Protein AF-A0A314YZN9-F1 (afdb_monomer)

Organism: NCBI:txid2094558

Solvent-accessible surface area (backbone atoms only — not comparable to full-atom values): 14730 Å² total; per-residue (Å²): 131,69,70,63,55,54,55,49,52,52,51,51,50,51,51,49,50,50,48,51,51,49,50,52,49,51,51,49,48,52,51,52,52,49,52,51,50,52,52,51,49,52,52,51,50,50,53,48,53,50,52,50,51,51,51,55,49,50,54,48,51,53,50,49,54,51,50,55,49,52,52,50,49,50,49,53,51,49,52,51,52,51,51,54,48,51,51,52,52,51,51,52,50,50,54,50,50,50,53,49,53,52,50,51,50,53,50,52,51,51,52,52,52,52,51,50,51,49,52,51,52,50,52,50,48,52,51,52,48,53,51,52,54,48,53,50,50,49,53,50,51,52,52,54,49,52,52,51,51,50,51,52,50,50,51,51,52,49,54,50,34,58,74,58,72,65,43,60,67,63,48,50,52,51,48,40,58,74,70,38,48,64,60,50,52,52,48,52,50,50,51,51,56,60,70,61,60,74,81,77,78,79,79,75,85,77,79,86,82,90,82,89,82,89,88,68,83,75,56,56,60,55,50,49,55,63,64,54,47,60,61,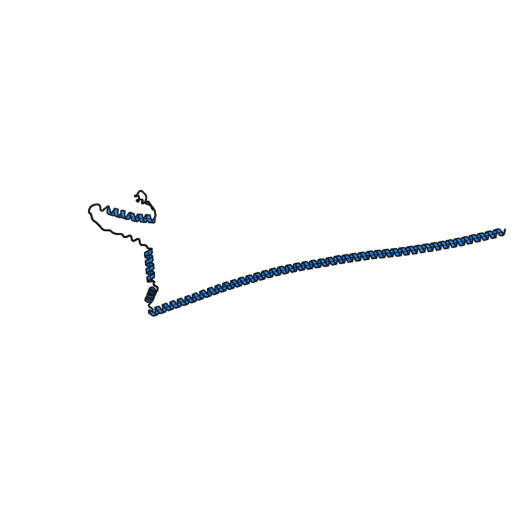56,51,48,53,50,31,77,75,64,73,62,81,82,68,83,90,68,66,78,72,84,79,78,73,85,83,136

Foldseek 3Di:
DPPVVVVVVVVVVVVVVVVVVVVVVVVVVVVVVVVVVVVVVVVVVVVVVVVVVVVVVVVVVVVVVVVVVVVVVVVVVVVVVVVVVVVVVVVVVVVVVVVVVVVVVVVVVVVVVVVVVVVVVVVVVVVVVVVVVVVVVVVVVVVVVVVVVVVVVVVVLVVLCVVVVNDPVVSVVVCCVVVCVVV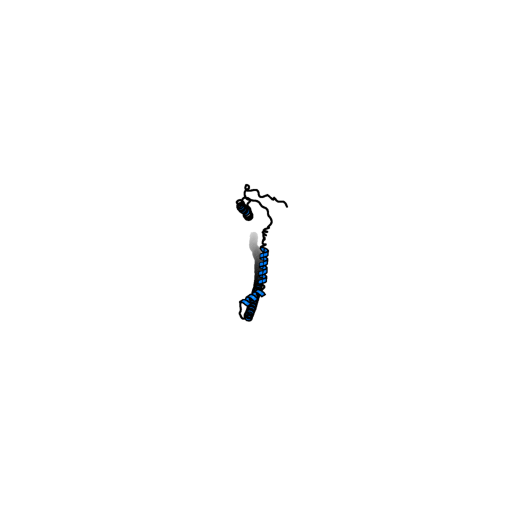VVVVVVVVVVVVPVDPPPPPPPDDDDDDDDDDDPPVVVVVVVVVVVVVVVVVCCVVPVDDDDDVPDDDPPPDDDD

Radius of gyration: 84.22 Å; Cα contacts (8 Å, |Δi|>4): 14; chains: 1; bounding box: 142×76×239 Å

pLDDT: mean 80.65, std 18.7, range [34.31, 96.75]

Sequence (258 aa):
MAEIKVKAEVKVYENVREAEVAEANAELAKKKAGWAKEAQVAEVEAAKAVALRDAELQTQVERMNALTRTEKLKAEFLSKASVEYETKVQEANWDLYNKQKAAEAILYQREKEAEAQKAIAEAEFYARQQIADGEFYAKKKEAEGLIALGQAQGAYLRNLLDAVGGNYAAMRDFMMINSGMFQEIAKINAEAVRGLQPKISIWTNGGGEGSNGSSNGAMKEVAGVYKMLPPLFKTVHEQTGMLPPAWMGTLPNSGSNN

InterPro domains:
  IPR027705 Flotillin family [PTHR13806] (1-257)

Structure (mmCIF, N/CA/C/O backbone):
data_AF-A0A314YZN9-F1
#
_entry.id   AF-A0A314YZN9-F1
#
loop_
_atom_site.group_PDB
_atom_site.id
_atom_site.type_symbol
_atom_site.label_atom_id
_atom_site.label_alt_id
_atom_site.label_comp_id
_atom_site.label_asym_id
_atom_site.label_entity_id
_atom_site.label_seq_id
_atom_site.pdbx_PDB_ins_code
_atom_site.Cartn_x
_atom_site.Cartn_y
_atom_site.Cartn_z
_atom_site.occupancy
_atom_site.B_iso_or_equiv
_atom_site.auth_seq_id
_atom_site.auth_comp_id
_atom_site.auth_asym_id
_atom_site.auth_atom_id
_atom_site.pdbx_PDB_model_num
ATOM 1 N N . MET A 1 1 ? -85.696 -2.105 134.549 1.00 48.94 1 MET A N 1
ATOM 2 C CA . MET A 1 1 ? -84.413 -1.498 134.113 1.00 48.94 1 MET A CA 1
ATOM 3 C C . MET A 1 1 ? -83.427 -2.488 133.459 1.00 48.94 1 MET A C 1
ATOM 5 O O . MET A 1 1 ? -82.371 -2.041 133.036 1.00 48.94 1 MET A O 1
ATOM 9 N N . ALA A 1 2 ? -83.746 -3.785 133.301 1.00 52.06 2 ALA A N 1
ATOM 10 C CA . ALA A 1 2 ? -82.829 -4.770 132.700 1.00 52.06 2 ALA A CA 1
ATOM 11 C C . ALA A 1 2 ? -82.957 -4.927 131.162 1.00 52.06 2 ALA A C 1
ATOM 13 O O . ALA A 1 2 ? -81.967 -5.195 130.496 1.00 52.06 2 ALA A O 1
ATOM 14 N N . GLU A 1 3 ? -84.130 -4.676 130.566 1.00 53.56 3 GLU A N 1
ATOM 15 C CA . GLU A 1 3 ? -84.364 -4.904 129.121 1.00 53.56 3 GLU A CA 1
ATOM 16 C C . GLU A 1 3 ? -83.811 -3.807 128.188 1.00 53.56 3 GLU A C 1
ATOM 18 O O . GLU A 1 3 ? -83.583 -4.048 127.003 1.00 53.56 3 GLU A O 1
ATOM 23 N N . ILE A 1 4 ? -83.558 -2.601 128.707 1.00 58.47 4 ILE A N 1
ATOM 24 C CA . ILE A 1 4 ? -83.011 -1.477 127.922 1.00 58.47 4 ILE A CA 1
ATOM 25 C C . ILE A 1 4 ? -81.492 -1.636 127.724 1.00 58.47 4 ILE A C 1
ATOM 27 O O . ILE A 1 4 ? -80.977 -1.269 126.671 1.00 58.47 4 ILE A O 1
ATOM 31 N N . LYS A 1 5 ? -80.785 -2.249 128.688 1.00 57.31 5 LYS A N 1
ATOM 32 C CA . LYS A 1 5 ? -79.348 -2.555 128.571 1.00 57.31 5 LYS A CA 1
ATOM 33 C C . LYS A 1 5 ? -79.071 -3.632 127.520 1.00 57.31 5 LYS A C 1
ATOM 35 O O . LYS A 1 5 ? -78.204 -3.426 126.685 1.00 57.31 5 LYS A O 1
ATOM 40 N N . VAL A 1 6 ? -79.873 -4.699 127.480 1.00 59.66 6 VAL A N 1
ATOM 41 C CA . VAL A 1 6 ? -79.707 -5.786 126.495 1.00 59.66 6 VAL A CA 1
ATOM 42 C C . VAL A 1 6 ? -79.997 -5.307 125.067 1.00 59.66 6 VAL A C 1
ATOM 44 O O . VAL A 1 6 ? -79.245 -5.614 124.151 1.00 59.66 6 VAL A O 1
ATOM 47 N N . LYS A 1 7 ? -81.035 -4.481 124.851 1.00 61.72 7 LYS A N 1
ATOM 48 C CA . LYS A 1 7 ? -81.310 -3.896 123.520 1.00 61.72 7 LYS A CA 1
ATOM 49 C C . LYS A 1 7 ? -80.247 -2.890 123.068 1.00 61.72 7 LYS A C 1
ATOM 51 O O . LYS A 1 7 ? -80.006 -2.770 121.869 1.00 61.72 7 LYS A O 1
ATOM 56 N N . ALA A 1 8 ? -79.630 -2.162 124.000 1.00 65.94 8 ALA A N 1
ATOM 57 C CA . ALA A 1 8 ? -78.522 -1.262 123.693 1.00 65.94 8 ALA A CA 1
ATOM 58 C C . ALA A 1 8 ? -77.240 -2.042 123.358 1.00 65.94 8 ALA A C 1
ATOM 60 O O . ALA A 1 8 ? -76.579 -1.707 122.383 1.00 65.94 8 ALA A O 1
ATOM 61 N N . GLU A 1 9 ? -76.931 -3.113 124.092 1.00 62.62 9 GLU A N 1
ATOM 62 C CA . GLU A 1 9 ? -75.790 -3.995 123.810 1.00 62.62 9 GLU A CA 1
ATOM 63 C C . GLU A 1 9 ? -75.936 -4.726 122.467 1.00 62.62 9 GLU A C 1
ATOM 65 O O . GLU A 1 9 ? -74.975 -4.778 121.705 1.00 62.62 9 GLU A O 1
ATOM 70 N N . VAL A 1 10 ? -77.140 -5.195 122.115 1.00 69.62 10 VAL A N 1
ATOM 71 C CA . VAL A 1 10 ? -77.405 -5.799 120.794 1.00 69.62 10 VAL A CA 1
ATOM 72 C C . VAL A 1 10 ? -77.238 -4.774 119.667 1.00 69.62 10 VAL A C 1
ATOM 74 O O . VAL A 1 10 ? -76.576 -5.076 118.682 1.00 69.62 10 VAL A O 1
ATOM 77 N N . LYS A 1 11 ? -77.734 -3.537 119.828 1.00 70.62 11 LYS A N 1
ATOM 78 C CA . LYS A 1 11 ? -77.526 -2.466 118.834 1.00 70.62 11 LYS A CA 1
ATOM 79 C C . LYS A 1 11 ? -76.066 -2.036 118.696 1.00 70.62 11 LYS A C 1
ATOM 81 O O . LYS A 1 11 ? -75.631 -1.706 117.599 1.00 70.62 11 LYS A O 1
ATOM 86 N N . VAL A 1 12 ? -75.306 -2.009 119.791 1.00 74.38 12 VAL A N 1
ATOM 87 C CA . VAL A 1 12 ? -73.865 -1.718 119.740 1.00 74.38 12 VAL A CA 1
ATOM 88 C C . VAL A 1 12 ? -73.131 -2.847 119.021 1.00 74.38 12 VAL A C 1
ATOM 90 O O . VAL A 1 12 ? -72.279 -2.564 118.189 1.00 74.38 12 VAL A O 1
ATOM 93 N N . TYR A 1 13 ? -73.499 -4.106 119.263 1.00 73.19 13 TYR A N 1
ATOM 94 C CA . TYR A 1 13 ? -72.915 -5.252 118.567 1.00 73.19 13 TYR A CA 1
ATOM 95 C C . TYR A 1 13 ? -73.268 -5.281 117.072 1.00 73.19 13 TYR A C 1
ATOM 97 O O . TYR A 1 13 ? -72.400 -5.548 116.247 1.00 73.19 13 TYR A O 1
ATOM 105 N N . GLU A 1 14 ? -74.510 -4.953 116.705 1.00 77.50 14 GLU A N 1
ATOM 106 C CA . GLU A 1 14 ? -74.929 -4.800 115.305 1.00 77.50 14 GLU A CA 1
ATOM 107 C C . GLU A 1 14 ? -74.155 -3.676 114.609 1.00 77.50 14 GLU A C 1
ATOM 109 O O . GLU A 1 14 ? -73.597 -3.911 113.544 1.00 77.50 14 GLU A O 1
ATOM 114 N N . ASN A 1 15 ? -74.008 -2.507 115.241 1.00 79.25 15 ASN A N 1
ATOM 115 C CA . ASN A 1 15 ? -73.220 -1.400 114.689 1.00 79.25 15 ASN A CA 1
ATOM 116 C C . ASN A 1 15 ? -71.726 -1.735 114.564 1.00 79.25 15 ASN A C 1
ATOM 118 O O . ASN A 1 15 ? -71.094 -1.340 113.588 1.00 79.25 15 ASN A O 1
ATOM 122 N N . VAL A 1 16 ? -71.146 -2.449 115.535 1.00 78.69 16 VAL A N 1
ATOM 123 C CA . VAL A 1 16 ? -69.744 -2.896 115.472 1.00 78.69 16 VAL A CA 1
ATOM 124 C C . VAL A 1 16 ? -69.566 -3.915 114.350 1.00 78.69 16 VAL A C 1
ATOM 126 O O . VAL A 1 16 ? -68.627 -3.800 113.574 1.00 78.69 16 VAL A O 1
ATOM 129 N N . ARG A 1 17 ? -70.501 -4.855 114.188 1.00 79.06 17 ARG A N 1
ATOM 130 C CA . ARG A 1 17 ? -70.456 -5.851 113.112 1.00 79.06 17 ARG A CA 1
ATOM 131 C C . ARG A 1 17 ? -70.694 -5.228 111.735 1.00 79.06 17 ARG A C 1
ATOM 133 O O . ARG A 1 17 ? -70.057 -5.631 110.769 1.00 79.06 17 ARG A O 1
ATOM 140 N N . GLU A 1 18 ? -71.580 -4.242 111.626 1.00 77.94 18 GLU A N 1
ATOM 141 C CA . GLU A 1 18 ? -71.763 -3.459 110.401 1.00 77.94 18 GLU A CA 1
ATOM 142 C C . GLU A 1 18 ? -70.527 -2.611 110.081 1.00 77.94 18 GLU A C 1
ATOM 144 O O . GLU A 1 18 ? -70.144 -2.535 108.915 1.00 77.94 18 GLU A O 1
ATOM 149 N N . ALA A 1 19 ? -69.857 -2.038 111.088 1.00 78.50 19 ALA A N 1
ATOM 150 C CA . ALA A 1 19 ? -68.589 -1.334 110.913 1.00 78.50 19 ALA A CA 1
ATOM 151 C C . ALA A 1 19 ? -67.465 -2.284 110.464 1.00 78.50 19 ALA A C 1
ATOM 153 O O . ALA A 1 19 ? -66.767 -1.967 109.507 1.00 78.50 19 ALA A O 1
ATOM 154 N N . GLU A 1 20 ? -67.349 -3.475 111.059 1.00 79.06 20 GLU A N 1
ATOM 155 C CA . GLU A 1 20 ? -66.396 -4.516 110.640 1.00 79.06 20 GLU A CA 1
ATOM 156 C C . GLU A 1 20 ? -66.674 -5.000 109.206 1.00 79.06 20 GLU A C 1
ATOM 158 O O . GLU A 1 20 ? -65.752 -5.178 108.410 1.00 79.06 20 GLU A O 1
ATOM 163 N N . VAL A 1 21 ? -67.946 -5.169 108.829 1.00 81.12 21 VAL A N 1
ATOM 164 C CA . VAL A 1 21 ? -68.341 -5.526 107.456 1.00 81.12 21 VAL A CA 1
ATOM 165 C C . VAL A 1 21 ? -68.070 -4.372 106.485 1.00 81.12 21 VAL A C 1
ATOM 167 O O . VAL A 1 21 ? -67.640 -4.613 105.357 1.00 81.12 21 VAL A O 1
ATOM 170 N N . ALA A 1 22 ? -68.284 -3.120 106.892 1.00 80.06 22 ALA A N 1
ATOM 171 C CA . ALA A 1 22 ? -67.973 -1.942 106.088 1.00 80.06 22 ALA A CA 1
ATOM 172 C C . ALA A 1 22 ? -66.459 -1.758 105.901 1.00 80.06 22 ALA A C 1
ATOM 174 O O . ALA A 1 22 ? -66.024 -1.472 104.785 1.00 80.06 22 ALA A O 1
ATOM 175 N N . GLU A 1 23 ? -65.652 -1.986 106.940 1.00 81.62 23 GLU A N 1
ATOM 176 C CA . GLU A 1 23 ? -64.188 -1.982 106.868 1.00 81.62 23 GLU A CA 1
ATOM 177 C C . GLU A 1 23 ? -63.674 -3.111 105.973 1.00 81.62 23 GLU A C 1
ATOM 179 O O . GLU A 1 23 ? -62.914 -2.846 105.041 1.00 81.62 23 GLU A O 1
ATOM 184 N N . ALA A 1 24 ? -64.164 -4.342 106.145 1.00 81.56 24 ALA A N 1
ATOM 185 C CA . ALA A 1 24 ? -63.804 -5.469 105.286 1.00 81.56 24 ALA A CA 1
ATOM 186 C C . ALA A 1 24 ? -64.207 -5.233 103.819 1.00 81.56 24 ALA A C 1
ATOM 188 O O . ALA A 1 24 ? -63.448 -5.558 102.902 1.00 81.56 24 ALA A O 1
ATOM 189 N N . ASN A 1 25 ? -65.370 -4.621 103.573 1.00 83.19 25 ASN A N 1
ATOM 190 C CA . ASN A 1 25 ? -65.807 -4.235 102.231 1.00 83.19 25 ASN A CA 1
ATOM 191 C C . ASN A 1 25 ? -64.964 -3.093 101.649 1.00 83.19 25 ASN A C 1
ATOM 193 O O . ASN A 1 25 ? -64.655 -3.122 100.457 1.00 83.19 25 ASN A O 1
ATOM 197 N N . ALA A 1 26 ? -64.547 -2.116 102.457 1.00 82.31 26 ALA A N 1
ATOM 198 C CA . ALA A 1 26 ? -63.652 -1.042 102.035 1.00 82.31 26 ALA A CA 1
ATOM 199 C C . ALA A 1 26 ? -62.244 -1.572 101.716 1.00 82.31 26 ALA A C 1
ATOM 201 O O . ALA A 1 26 ? -61.637 -1.160 100.726 1.00 82.31 26 ALA A O 1
ATOM 202 N N . GLU A 1 27 ? -61.734 -2.525 102.495 1.00 83.50 27 GLU A N 1
ATOM 203 C CA . GLU A 1 27 ? -60.477 -3.220 102.212 1.00 83.50 27 GLU A CA 1
ATOM 204 C C . GLU A 1 27 ? -60.567 -4.091 100.955 1.00 83.50 27 GLU A C 1
ATOM 206 O O . GLU A 1 27 ? -59.665 -4.052 100.113 1.00 83.50 27 GLU A O 1
ATOM 211 N N . LEU A 1 28 ? -61.668 -4.827 100.768 1.00 83.88 28 LEU A N 1
ATOM 212 C CA . LEU A 1 28 ? -61.933 -5.572 99.535 1.00 83.88 28 LEU A CA 1
ATOM 213 C C . LEU A 1 28 ? -62.041 -4.641 98.327 1.00 83.88 28 LEU A C 1
ATOM 215 O O . LEU A 1 28 ? -61.503 -4.961 97.270 1.00 83.88 28 LEU A O 1
ATOM 219 N N . ALA A 1 29 ? -62.691 -3.486 98.468 1.00 86.56 29 ALA A N 1
ATOM 220 C CA . ALA A 1 29 ? -62.789 -2.484 97.412 1.00 86.56 29 ALA A CA 1
ATOM 221 C C . ALA A 1 29 ? -61.415 -1.889 97.069 1.00 86.56 29 ALA A C 1
ATOM 223 O O . ALA A 1 29 ? -61.084 -1.774 95.890 1.00 86.56 29 ALA A O 1
ATOM 224 N N . LYS A 1 30 ? -60.575 -1.595 98.072 1.00 88.50 30 LYS A N 1
ATOM 225 C CA . LYS A 1 30 ? -59.185 -1.157 97.864 1.00 88.50 30 LYS A CA 1
ATOM 226 C C . LYS A 1 30 ? -58.359 -2.220 97.135 1.00 88.50 30 LYS A C 1
ATOM 228 O O . LYS A 1 30 ? -57.666 -1.885 96.178 1.00 88.50 30 LYS A O 1
ATOM 233 N N . LYS A 1 31 ? -58.466 -3.496 97.529 1.00 89.19 31 LYS A N 1
ATOM 234 C CA . LYS A 1 31 ? -57.778 -4.611 96.849 1.00 89.19 31 LYS A CA 1
ATOM 235 C C . LYS A 1 31 ? -58.277 -4.805 95.415 1.00 89.19 31 LYS A C 1
ATOM 237 O O . LYS A 1 31 ? -57.461 -4.918 94.507 1.00 89.19 31 LYS A O 1
ATOM 242 N N . LYS A 1 32 ? -59.595 -4.749 95.185 1.00 88.56 32 LYS A N 1
ATOM 243 C CA . LYS A 1 32 ? -60.193 -4.811 93.840 1.00 88.56 32 LYS A CA 1
ATOM 244 C C . LYS A 1 32 ? -59.747 -3.647 92.949 1.00 88.56 32 LYS A C 1
ATOM 246 O O . LYS A 1 32 ? -59.430 -3.878 91.790 1.00 88.56 32 LYS A O 1
ATOM 251 N N . ALA A 1 33 ? -59.684 -2.422 93.474 1.00 85.69 33 ALA A N 1
ATOM 252 C CA . ALA A 1 33 ? -59.186 -1.259 92.735 1.00 85.69 33 ALA A CA 1
ATOM 253 C C . ALA A 1 33 ? -57.682 -1.370 92.424 1.00 85.69 33 ALA A C 1
ATOM 255 O O . ALA A 1 33 ? -57.256 -0.993 91.335 1.00 85.69 33 ALA A O 1
ATOM 256 N N . GLY A 1 34 ? -56.895 -1.933 93.350 1.00 90.25 34 GLY A N 1
ATOM 257 C CA . GLY A 1 34 ? -55.487 -2.268 93.132 1.00 90.25 34 GLY A CA 1
ATOM 258 C C . GLY A 1 34 ? -55.302 -3.248 91.975 1.00 90.25 34 GLY A C 1
ATOM 259 O O . GLY A 1 34 ? -54.608 -2.924 91.018 1.00 90.25 34 GLY A O 1
ATOM 260 N N . TRP A 1 35 ? -56.002 -4.386 92.004 1.00 89.69 35 TRP A N 1
ATOM 261 C CA . TRP A 1 35 ? -55.947 -5.389 90.932 1.00 89.69 35 TRP A CA 1
ATOM 262 C C . TRP A 1 35 ? -56.482 -4.872 89.596 1.00 89.69 35 TRP A C 1
ATOM 264 O O . TRP A 1 35 ? -55.922 -5.188 88.554 1.00 89.69 35 TRP A O 1
ATOM 274 N N . ALA A 1 36 ? -57.531 -4.045 89.604 1.00 90.25 36 ALA A N 1
ATOM 275 C CA . ALA A 1 36 ? -58.045 -3.420 88.387 1.00 90.25 36 ALA A CA 1
ATOM 276 C C . ALA A 1 36 ? -57.027 -2.448 87.769 1.00 90.25 36 ALA A C 1
ATOM 278 O O . ALA A 1 36 ? -56.840 -2.443 86.554 1.00 90.25 36 ALA A O 1
ATOM 279 N N . LYS A 1 37 ? -56.335 -1.653 88.595 1.00 91.12 37 LYS A N 1
ATOM 280 C CA . LYS A 1 37 ? -55.255 -0.774 88.134 1.00 91.12 37 LYS A CA 1
ATOM 281 C C . LYS A 1 37 ? -54.078 -1.581 87.590 1.00 91.12 37 LYS A C 1
ATOM 283 O O . LYS A 1 37 ? -53.535 -1.227 86.553 1.00 91.12 37 LYS A O 1
ATOM 288 N N . GLU A 1 38 ? -53.696 -2.652 88.273 1.00 91.19 38 GLU A N 1
ATOM 289 C CA . GLU A 1 38 ? -52.591 -3.525 87.871 1.00 91.19 38 GLU A CA 1
ATOM 290 C C . GLU A 1 38 ? -52.898 -4.249 86.550 1.00 91.19 38 GLU A C 1
ATOM 292 O O . GLU A 1 38 ? -52.056 -4.272 85.656 1.00 91.19 38 GLU A O 1
ATOM 297 N N . ALA A 1 39 ? -54.138 -4.712 86.362 1.00 90.31 39 ALA A N 1
ATOM 298 C CA . ALA A 1 39 ? -54.612 -5.271 85.097 1.00 90.31 39 ALA A CA 1
ATOM 299 C C . ALA A 1 39 ? -54.594 -4.239 83.954 1.00 90.31 39 ALA A C 1
ATOM 301 O O . ALA A 1 39 ? -54.108 -4.548 82.869 1.00 90.31 39 ALA A O 1
ATOM 302 N N . GLN A 1 40 ? -55.055 -3.004 84.194 1.00 91.25 40 GLN A N 1
ATOM 303 C CA . GLN A 1 40 ? -55.011 -1.934 83.186 1.00 91.25 40 GLN A CA 1
ATOM 304 C C . GLN A 1 40 ? -53.580 -1.513 82.836 1.00 91.25 40 GLN A C 1
ATOM 306 O O . GLN A 1 40 ? -53.287 -1.239 81.675 1.00 91.25 40 GLN A O 1
ATOM 311 N N . VAL A 1 41 ? -52.678 -1.457 83.819 1.00 90.88 41 VAL A N 1
ATOM 312 C CA . VAL A 1 41 ? -51.260 -1.164 83.571 1.00 90.88 41 VAL A CA 1
ATOM 313 C C . VAL A 1 41 ? -50.634 -2.277 82.737 1.00 90.88 41 VAL A C 1
ATOM 315 O O . VAL A 1 41 ? -50.015 -1.968 81.724 1.00 90.88 41 VAL A O 1
ATOM 318 N N . ALA A 1 42 ? -50.871 -3.546 83.080 1.00 90.44 42 ALA A N 1
ATOM 319 C CA . ALA A 1 42 ? -50.377 -4.681 82.304 1.00 90.44 42 ALA A CA 1
ATOM 320 C C . ALA A 1 42 ? -50.917 -4.688 80.860 1.00 90.44 42 ALA A C 1
ATOM 322 O O . ALA A 1 42 ? -50.169 -4.964 79.923 1.00 90.44 42 ALA A O 1
ATOM 323 N N . GLU A 1 43 ? -52.190 -4.334 80.653 1.00 91.62 43 GLU A N 1
ATOM 324 C CA . GLU A 1 43 ? -52.796 -4.228 79.320 1.00 91.62 43 GLU A CA 1
ATOM 325 C C . GLU A 1 43 ? -52.185 -3.081 78.497 1.00 91.62 43 GLU A C 1
ATOM 327 O O . GLU A 1 43 ? -51.825 -3.269 77.334 1.00 91.62 43 GLU A O 1
ATOM 332 N N . VAL A 1 44 ? -51.994 -1.903 79.101 1.00 92.12 44 VAL A N 1
ATOM 333 C CA . VAL A 1 44 ? -51.369 -0.750 78.433 1.00 92.12 44 VAL A CA 1
ATOM 334 C C . VAL A 1 44 ? -49.889 -1.000 78.148 1.00 92.12 44 VAL A C 1
ATOM 336 O O . VAL A 1 44 ? -49.397 -0.599 77.094 1.00 92.12 44 VAL A O 1
ATOM 339 N N . GLU A 1 45 ? -49.165 -1.647 79.056 1.00 91.12 45 GLU A N 1
ATOM 340 C CA . GLU A 1 45 ? -47.767 -2.030 78.852 1.00 91.12 45 GLU A CA 1
ATOM 341 C C . GLU A 1 45 ? -47.632 -3.060 77.731 1.00 91.12 45 GLU A C 1
ATOM 343 O O . GLU A 1 45 ? -46.785 -2.884 76.856 1.00 91.12 45 GLU A O 1
ATOM 348 N N . ALA A 1 46 ? -48.509 -4.068 77.682 1.00 90.88 46 ALA A N 1
ATOM 349 C CA . ALA A 1 46 ? -48.557 -5.023 76.580 1.00 90.88 46 ALA A CA 1
ATOM 350 C C . ALA A 1 46 ? -48.875 -4.330 75.244 1.00 90.88 46 ALA A C 1
ATOM 352 O O . ALA A 1 46 ? -48.165 -4.539 74.260 1.00 90.88 46 ALA A O 1
ATOM 353 N N . ALA A 1 47 ? -49.877 -3.445 75.210 1.00 93.25 47 ALA A N 1
ATOM 354 C CA . ALA A 1 47 ? -50.234 -2.690 74.010 1.00 93.25 47 ALA A CA 1
ATOM 355 C C . ALA A 1 47 ? -49.093 -1.771 73.535 1.00 93.25 47 ALA A C 1
ATOM 357 O O . ALA A 1 47 ? -48.797 -1.707 72.342 1.00 93.25 47 ALA A O 1
ATOM 358 N N . LYS A 1 48 ? -48.401 -1.092 74.459 1.00 93.00 48 LYS A N 1
ATOM 359 C CA . LYS A 1 48 ? -47.228 -0.263 74.140 1.00 93.00 48 LYS A CA 1
ATOM 360 C C . LYS A 1 48 ? -46.036 -1.097 73.680 1.00 93.00 48 LYS A C 1
ATOM 362 O O . LYS A 1 48 ? -45.332 -0.666 72.774 1.00 93.00 48 LYS A O 1
ATOM 367 N N . ALA A 1 49 ? -45.811 -2.273 74.263 1.00 92.44 49 ALA A N 1
ATOM 368 C CA . ALA A 1 49 ? -44.753 -3.183 73.833 1.00 92.44 49 ALA A CA 1
ATOM 369 C C . ALA A 1 49 ? -44.990 -3.691 72.401 1.00 92.44 49 ALA A C 1
ATOM 371 O O . ALA A 1 49 ? -44.047 -3.736 71.611 1.00 92.44 49 ALA A O 1
ATOM 372 N N . VAL A 1 50 ? -46.243 -4.001 72.043 1.00 92.06 50 VAL A N 1
ATOM 373 C CA . VAL A 1 50 ? -46.631 -4.336 70.662 1.00 92.06 50 VAL A CA 1
ATOM 374 C C . VAL A 1 50 ? -46.407 -3.139 69.735 1.00 92.06 50 VAL A C 1
ATOM 376 O O . VAL A 1 50 ? -45.716 -3.278 68.733 1.00 92.06 50 VAL A O 1
ATOM 379 N N . ALA A 1 51 ? -46.871 -1.943 70.109 1.00 93.19 51 ALA A N 1
ATOM 380 C CA . ALA A 1 51 ? -46.696 -0.740 69.290 1.00 93.19 51 ALA A CA 1
ATOM 381 C C . ALA A 1 51 ? -45.217 -0.358 69.069 1.00 93.19 51 ALA A C 1
ATOM 383 O O . ALA A 1 51 ? -44.847 0.079 67.980 1.00 93.19 51 ALA A O 1
ATOM 384 N N . LEU A 1 52 ? -44.356 -0.536 70.078 1.00 93.50 52 LEU A N 1
ATOM 385 C CA . LEU A 1 52 ? -42.910 -0.333 69.941 1.00 93.50 52 LEU A CA 1
ATOM 386 C C . LEU A 1 52 ? -42.291 -1.356 68.985 1.00 93.50 52 LEU A C 1
ATOM 388 O O . LEU A 1 52 ? -41.501 -0.976 68.125 1.00 93.50 52 LEU A O 1
ATOM 392 N N . ARG A 1 53 ? -42.683 -2.631 69.090 1.00 92.75 53 ARG A N 1
ATOM 393 C CA . ARG A 1 53 ? -42.239 -3.683 68.165 1.00 92.75 53 ARG A CA 1
ATOM 394 C C . ARG A 1 53 ? -42.683 -3.419 66.732 1.00 92.75 53 ARG A C 1
ATOM 396 O O . ARG A 1 53 ? -41.882 -3.602 65.820 1.00 92.75 53 ARG A O 1
ATOM 403 N N . ASP A 1 54 ? -43.909 -2.953 66.535 1.00 93.88 54 ASP A N 1
ATOM 404 C CA . ASP A 1 54 ? -44.424 -2.597 65.214 1.00 93.88 54 ASP A CA 1
ATOM 405 C C . ASP A 1 54 ? -43.661 -1.403 64.622 1.00 93.88 54 ASP A C 1
ATOM 407 O O . ASP A 1 54 ? -43.258 -1.446 63.460 1.00 93.88 54 ASP A O 1
ATOM 411 N N . ALA A 1 55 ? -43.361 -0.374 65.424 1.00 94.00 55 ALA A N 1
ATOM 412 C CA . ALA A 1 55 ? -42.541 0.760 64.994 1.00 94.00 55 ALA A CA 1
ATOM 413 C C . ALA A 1 55 ? -41.086 0.350 64.670 1.00 94.00 55 ALA A C 1
ATOM 415 O O . ALA A 1 55 ? -40.511 0.793 63.671 1.00 94.00 55 ALA A O 1
ATOM 416 N N . GLU A 1 56 ? -40.482 -0.534 65.468 1.00 94.12 56 GLU A N 1
ATOM 417 C CA . GLU A 1 56 ? -39.159 -1.114 65.194 1.00 94.12 56 GLU A CA 1
ATOM 418 C C . GLU A 1 56 ? -39.152 -1.950 63.906 1.00 94.12 56 GLU A C 1
ATOM 420 O O . GLU A 1 56 ? -38.201 -1.890 63.125 1.00 94.12 56 GLU A O 1
ATOM 425 N N . LEU A 1 57 ? -40.203 -2.731 63.658 1.00 94.81 57 LEU A N 1
ATOM 426 C CA . LEU A 1 57 ? -40.350 -3.502 62.425 1.00 94.81 57 LEU A CA 1
ATOM 427 C C . LEU A 1 57 ? -40.544 -2.582 61.220 1.00 94.81 57 LEU A C 1
ATOM 429 O O . LEU A 1 57 ? -39.912 -2.787 60.186 1.00 94.81 57 LEU A O 1
ATOM 433 N N . GLN A 1 58 ? -41.355 -1.536 61.351 1.00 94.19 58 GLN A N 1
ATOM 434 C CA . GLN A 1 58 ? -41.608 -0.587 60.274 1.00 94.19 58 GLN A CA 1
ATOM 435 C C . GLN A 1 58 ? -40.344 0.198 59.899 1.00 94.19 58 GLN A C 1
ATOM 437 O O . GLN A 1 58 ? -40.008 0.292 58.718 1.00 94.19 58 GLN A O 1
ATOM 442 N N . THR A 1 59 ? -39.574 0.667 60.886 1.00 94.94 59 THR A N 1
ATOM 443 C CA . THR A 1 59 ? -38.279 1.326 60.635 1.00 94.94 59 THR A CA 1
ATOM 444 C C . THR A 1 59 ? -37.262 0.382 59.989 1.00 94.94 59 THR A C 1
ATOM 446 O O . THR A 1 59 ? -36.511 0.796 59.102 1.00 94.94 59 THR A O 1
ATOM 449 N N . GLN A 1 60 ? -37.253 -0.902 60.362 1.00 94.19 60 GLN A N 1
ATOM 450 C CA . GLN A 1 60 ? -36.432 -1.913 59.693 1.00 94.19 60 GLN A CA 1
ATOM 451 C C . GLN A 1 60 ? -36.867 -2.147 58.245 1.00 94.19 60 GLN A C 1
ATOM 453 O O . GLN A 1 60 ? -36.013 -2.176 57.362 1.00 94.19 60 GLN A O 1
ATOM 458 N N . VAL A 1 61 ? -38.169 -2.263 57.974 1.00 95.56 61 VAL A N 1
ATOM 459 C CA . VAL A 1 61 ? -38.695 -2.429 56.610 1.00 95.56 61 VAL A CA 1
ATOM 460 C C . VAL A 1 61 ? -38.349 -1.221 55.743 1.00 95.56 61 VAL A C 1
ATOM 462 O O . VAL A 1 61 ? -37.892 -1.391 54.616 1.00 95.56 61 VAL A O 1
ATOM 465 N N . GLU A 1 62 ? -38.496 -0.000 56.254 1.00 94.31 62 GLU A N 1
ATOM 466 C CA . GLU A 1 62 ? -38.113 1.216 55.530 1.00 94.31 62 GLU A CA 1
ATOM 467 C C . GLU A 1 62 ? -36.609 1.266 55.252 1.00 94.31 62 GLU A C 1
ATOM 469 O O . GLU A 1 62 ? -36.201 1.575 54.129 1.00 94.31 62 GLU A O 1
ATOM 474 N N . ARG A 1 63 ? -35.779 0.884 56.229 1.00 94.94 63 ARG A N 1
ATOM 475 C CA . ARG A 1 63 ? -34.325 0.787 56.054 1.00 94.94 63 ARG A CA 1
ATOM 476 C C . ARG A 1 63 ? -33.950 -0.259 55.008 1.00 94.94 63 ARG A C 1
ATOM 478 O O . ARG A 1 63 ? -33.129 0.030 54.141 1.00 94.94 63 ARG A O 1
ATOM 485 N N . MET A 1 64 ? -34.564 -1.439 55.051 1.00 94.06 64 MET A N 1
ATOM 486 C CA . MET A 1 64 ? -34.342 -2.497 54.065 1.00 94.06 64 MET A CA 1
ATOM 487 C C . MET A 1 64 ? -34.795 -2.059 52.672 1.00 94.06 64 MET A C 1
ATOM 489 O O . MET A 1 64 ? -34.033 -2.182 51.721 1.00 94.06 64 MET A O 1
ATOM 493 N N . ASN A 1 65 ? -35.970 -1.441 52.551 1.00 95.00 65 ASN A N 1
ATOM 494 C CA . ASN A 1 65 ? -36.464 -0.902 51.285 1.00 95.00 65 ASN A CA 1
ATOM 495 C C . ASN A 1 65 ? -35.543 0.189 50.722 1.00 95.00 65 ASN A C 1
ATOM 497 O O . ASN A 1 65 ? -35.316 0.238 49.511 1.00 95.00 65 ASN A O 1
ATOM 501 N N . ALA A 1 66 ? -35.004 1.062 51.576 1.00 95.56 66 ALA A N 1
ATOM 502 C CA . ALA A 1 66 ? -34.036 2.073 51.169 1.00 95.56 66 ALA A CA 1
ATOM 503 C C . ALA A 1 66 ? -32.738 1.433 50.653 1.00 95.56 66 ALA A C 1
ATOM 505 O O . ALA A 1 66 ? -32.269 1.816 49.583 1.00 95.56 66 ALA A O 1
ATOM 506 N N . LEU A 1 67 ? -32.202 0.427 51.355 1.00 95.62 67 LEU A N 1
ATOM 507 C CA . LEU A 1 67 ? -31.012 -0.317 50.928 1.00 95.62 67 LEU A CA 1
ATOM 508 C C . LEU A 1 67 ? -31.241 -1.055 49.604 1.00 95.62 67 LEU A C 1
ATOM 510 O O . LEU A 1 67 ? -30.454 -0.911 48.676 1.00 95.62 67 LEU A O 1
ATOM 514 N N . THR A 1 68 ? -32.360 -1.763 49.453 1.00 94.25 68 THR A N 1
ATOM 515 C CA . THR A 1 68 ? -32.682 -2.452 48.196 1.00 94.25 68 THR A CA 1
ATOM 516 C C . THR A 1 68 ? -32.807 -1.470 47.030 1.00 94.25 68 THR A C 1
ATOM 518 O O . THR A 1 68 ? -32.376 -1.765 45.916 1.00 94.25 68 THR A O 1
ATOM 521 N N . ARG A 1 69 ? -33.362 -0.271 47.259 1.00 93.62 69 ARG A N 1
ATOM 522 C CA . ARG A 1 69 ? -33.437 0.773 46.225 1.00 93.62 69 ARG A CA 1
ATOM 523 C C . ARG A 1 69 ? -32.061 1.318 45.855 1.00 93.62 69 ARG A C 1
ATOM 525 O O . ARG A 1 69 ? -31.806 1.498 44.668 1.00 93.62 69 ARG A O 1
ATOM 532 N N . THR A 1 70 ? -31.179 1.578 46.821 1.00 94.56 70 THR A N 1
ATOM 533 C CA . THR A 1 70 ? -29.827 2.074 46.521 1.00 94.56 70 THR A CA 1
ATOM 534 C C . THR A 1 70 ? -28.981 1.015 45.828 1.00 94.56 70 THR A C 1
ATOM 536 O O . THR A 1 70 ? -28.266 1.347 44.888 1.00 94.56 70 THR A O 1
ATOM 539 N N . GLU A 1 71 ? -29.104 -0.253 46.216 1.00 93.62 71 GLU A N 1
ATOM 540 C CA . GLU A 1 71 ? -28.458 -1.376 45.535 1.00 93.62 71 GLU A CA 1
ATOM 541 C C . GLU A 1 71 ? -28.968 -1.538 44.106 1.00 93.62 71 GLU A C 1
ATOM 543 O O . GLU A 1 71 ? -28.162 -1.655 43.184 1.00 93.62 71 GLU A O 1
ATOM 548 N N . LYS A 1 72 ? -30.289 -1.460 43.898 1.00 95.75 72 LYS A N 1
ATOM 549 C CA . LYS A 1 72 ? -30.884 -1.513 42.559 1.00 95.75 72 LYS A CA 1
ATOM 550 C C . LYS A 1 72 ? -30.388 -0.366 41.679 1.00 95.75 72 LYS A C 1
ATOM 552 O O . LYS A 1 72 ? -29.929 -0.612 40.569 1.00 95.75 72 LYS A O 1
ATOM 557 N N . LEU A 1 73 ? -30.414 0.870 42.182 1.00 95.06 73 LEU A N 1
ATOM 558 C CA . LEU A 1 73 ? -29.900 2.030 41.449 1.00 95.06 73 LEU A CA 1
ATOM 559 C C . LEU A 1 73 ? -28.404 1.888 41.163 1.00 95.06 73 LEU A C 1
ATOM 561 O O . LEU A 1 73 ? -27.967 2.143 40.046 1.00 95.06 73 LEU A O 1
ATOM 565 N N . LYS A 1 74 ? -27.613 1.435 42.138 1.00 95.56 74 LYS A N 1
ATOM 566 C CA . LYS A 1 74 ? -26.180 1.195 41.954 1.00 95.56 74 LYS A CA 1
ATOM 567 C C . LYS A 1 74 ? -25.933 0.142 40.875 1.00 95.56 74 LYS A C 1
ATOM 569 O O . LYS A 1 74 ? -25.078 0.360 40.028 1.00 95.56 74 LYS A O 1
ATOM 574 N N . ALA A 1 75 ? -26.687 -0.955 40.860 1.00 94.88 75 ALA A N 1
ATOM 575 C CA . ALA A 1 75 ? -26.590 -1.977 39.821 1.00 94.88 75 ALA A CA 1
A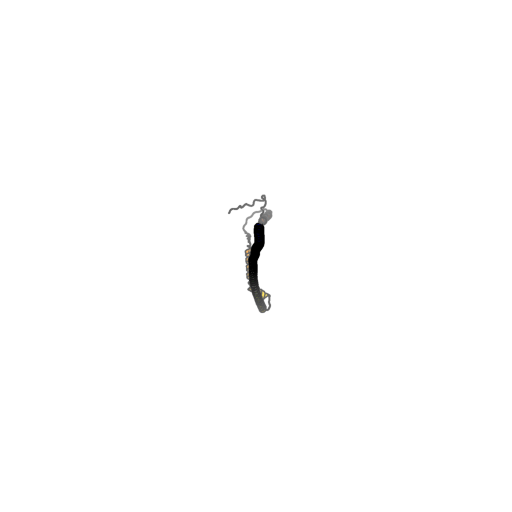TOM 576 C C . ALA A 1 75 ? -26.989 -1.434 38.438 1.00 94.88 75 ALA A C 1
ATOM 578 O O . ALA A 1 75 ? -26.295 -1.687 37.454 1.00 94.88 75 ALA A O 1
ATOM 579 N N . GLU A 1 76 ? -28.058 -0.641 38.347 1.00 94.44 76 GLU A N 1
ATOM 580 C CA . GLU A 1 76 ? -28.486 -0.003 37.096 1.00 94.44 76 GLU A CA 1
ATOM 581 C C . GLU A 1 76 ? -27.452 1.005 36.574 1.00 94.44 76 GLU A C 1
ATOM 583 O O . GLU A 1 76 ? -27.148 1.013 35.385 1.00 94.44 76 GLU A O 1
ATOM 588 N N . PHE A 1 77 ? -26.867 1.836 37.439 1.00 95.12 77 PHE A N 1
ATOM 589 C CA . PHE A 1 77 ? -25.833 2.788 37.028 1.00 95.12 77 PHE A CA 1
ATOM 590 C C . PHE A 1 77 ? -24.516 2.102 36.680 1.00 95.12 77 PHE A C 1
ATOM 592 O O . PHE A 1 77 ? -23.897 2.474 35.689 1.00 95.12 77 PHE A O 1
ATOM 599 N N . LEU A 1 78 ? -24.098 1.096 37.453 1.00 95.69 78 LEU A N 1
ATOM 600 C CA . LEU A 1 78 ? -22.887 0.336 37.152 1.00 95.69 78 LEU A CA 1
ATOM 601 C C . LEU A 1 78 ? -23.034 -0.436 35.842 1.00 95.69 78 LEU A C 1
ATOM 603 O O . LEU A 1 78 ? -22.138 -0.366 35.014 1.00 95.69 78 LEU A O 1
ATOM 607 N N . SER A 1 79 ? -24.166 -1.106 35.611 1.00 94.81 79 SER A N 1
ATOM 608 C CA . SER A 1 79 ? -24.406 -1.815 34.347 1.00 94.81 79 SER A CA 1
ATOM 609 C C . SER A 1 79 ? -24.437 -0.864 33.151 1.00 94.81 79 SER A C 1
ATOM 611 O O . SER A 1 79 ? -23.774 -1.137 32.155 1.00 94.81 79 SER A O 1
ATOM 613 N N . LYS A 1 80 ? -25.120 0.285 33.256 1.00 96.00 80 LYS A N 1
ATOM 614 C CA . LYS A 1 80 ? -25.103 1.314 32.204 1.00 96.00 80 LYS A CA 1
ATOM 615 C C . LYS A 1 80 ? -23.695 1.848 31.949 1.00 96.00 80 LYS A C 1
ATOM 617 O O . LYS A 1 80 ? -23.274 1.895 30.801 1.00 96.00 80 LYS A O 1
ATOM 622 N N . ALA A 1 81 ? -22.949 2.187 33.000 1.00 95.50 81 ALA A N 1
ATOM 623 C CA . ALA A 1 81 ? -21.584 2.691 32.871 1.00 95.50 81 ALA A CA 1
ATOM 624 C C . ALA A 1 81 ? -20.630 1.648 32.269 1.00 95.50 81 ALA A C 1
ATOM 626 O O . ALA A 1 81 ? -19.797 2.003 31.440 1.00 95.50 81 ALA A O 1
ATOM 627 N N . SER A 1 82 ? -20.758 0.371 32.645 1.00 95.00 82 SER A N 1
ATOM 628 C CA . SER A 1 82 ? -19.981 -0.724 32.057 1.00 95.00 82 SER A CA 1
ATOM 629 C C . SER A 1 82 ? -20.289 -0.897 30.573 1.00 95.00 82 SER A C 1
ATOM 631 O O . SER A 1 82 ? -19.358 -0.957 29.778 1.00 95.00 82 SER A O 1
ATOM 633 N N . VAL A 1 83 ? -21.569 -0.898 30.187 1.00 96.12 83 VAL A N 1
ATOM 634 C CA . VAL A 1 83 ? -21.963 -1.004 28.775 1.00 96.12 83 VAL A CA 1
ATOM 635 C C . VAL A 1 83 ? -21.471 0.204 27.981 1.00 96.12 83 VAL A C 1
ATOM 637 O O . VAL A 1 83 ? -20.855 0.019 26.942 1.00 96.12 83 VAL A O 1
ATOM 640 N N . GLU A 1 84 ? -21.667 1.432 28.470 1.00 95.88 84 GLU A N 1
ATOM 641 C CA . GLU A 1 84 ? -21.179 2.645 27.794 1.00 95.88 84 GLU A CA 1
ATOM 642 C C . GLU A 1 84 ? -19.651 2.681 27.668 1.00 95.88 84 GLU A C 1
ATOM 644 O O . GLU A 1 84 ? -19.105 3.194 26.688 1.00 95.88 84 GLU A O 1
ATOM 649 N N . TYR A 1 85 ? -18.942 2.170 28.674 1.00 96.06 85 TYR A N 1
ATOM 650 C CA . TYR A 1 85 ? -17.494 2.033 28.620 1.00 96.06 85 TYR A CA 1
ATOM 651 C C . TYR A 1 85 ? -17.085 1.023 27.546 1.00 96.06 85 TYR A C 1
ATOM 653 O O . TYR A 1 85 ? -16.257 1.343 26.694 1.00 96.06 85 TYR A O 1
ATOM 661 N N . GLU A 1 86 ? -17.696 -0.162 27.537 1.00 95.31 86 GLU A N 1
ATOM 662 C CA . GLU A 1 86 ? -17.433 -1.195 26.535 1.00 95.31 86 GLU A CA 1
ATOM 663 C C . GLU A 1 86 ? -17.764 -0.713 25.121 1.00 95.31 86 GLU A C 1
ATOM 665 O O . GLU A 1 86 ? -16.944 -0.892 24.223 1.00 95.31 86 GLU A O 1
ATOM 670 N N . THR A 1 87 ? -18.897 -0.034 24.910 1.00 96.38 87 THR A N 1
ATOM 671 C CA . THR A 1 87 ? -19.257 0.507 23.591 1.00 96.38 87 THR A CA 1
ATOM 672 C C . THR A 1 87 ? -18.231 1.527 23.116 1.00 96.38 87 THR A C 1
ATOM 674 O O . THR A 1 87 ? -17.760 1.419 21.989 1.00 96.38 87 THR A O 1
ATOM 677 N N . LYS A 1 88 ? -17.799 2.458 23.977 1.00 96.31 88 LYS A N 1
ATOM 678 C CA . LYS A 1 88 ? -16.774 3.453 23.613 1.00 96.31 88 LYS A CA 1
ATOM 679 C C . LYS A 1 88 ? -15.420 2.816 23.314 1.00 96.31 88 LYS A C 1
ATOM 681 O O . LYS A 1 88 ? -14.720 3.268 22.413 1.00 96.31 88 LYS A O 1
ATOM 686 N N . VAL A 1 89 ? -15.038 1.773 24.052 1.00 96.44 89 VAL A N 1
ATOM 687 C CA . VAL A 1 89 ? -13.802 1.023 23.785 1.00 96.44 89 VAL A CA 1
ATOM 688 C C . VAL A 1 89 ? -13.892 0.297 22.442 1.00 96.44 89 VAL A C 1
ATOM 690 O O . VAL A 1 89 ? -12.939 0.339 21.668 1.00 96.44 89 VAL A O 1
ATOM 693 N N . GLN A 1 90 ? -15.030 -0.331 22.136 1.00 95.19 90 GLN A N 1
ATOM 694 C CA . GLN A 1 90 ? -15.248 -0.998 20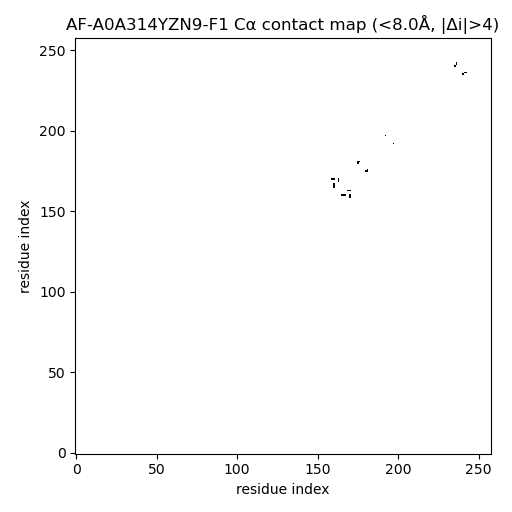.850 1.00 95.19 90 GLN A CA 1
ATOM 695 C C . GLN A 1 90 ? -15.245 -0.001 19.686 1.00 95.19 90 GLN A C 1
ATOM 697 O O . GLN A 1 90 ? -14.574 -0.249 18.689 1.00 95.19 90 GLN A O 1
ATOM 702 N N . GLU A 1 91 ? -15.915 1.144 19.825 1.00 96.25 91 GLU A N 1
ATOM 703 C CA . GLU A 1 91 ? -15.908 2.224 18.829 1.00 96.25 91 GLU A CA 1
ATOM 704 C C . GLU A 1 91 ? -14.492 2.762 18.591 1.00 96.25 91 GLU A C 1
ATOM 706 O O . GLU A 1 91 ? -14.041 2.833 17.450 1.00 96.25 91 GLU A O 1
ATOM 711 N N . ALA A 1 92 ? -13.743 3.058 19.658 1.00 96.19 92 ALA A N 1
ATOM 712 C CA . ALA A 1 92 ? -12.366 3.534 19.542 1.00 96.19 92 ALA A CA 1
ATOM 713 C C . ALA A 1 92 ? -11.443 2.497 18.878 1.00 96.19 92 ALA A C 1
ATOM 715 O O . ALA A 1 92 ? -10.608 2.854 18.043 1.00 96.19 92 ALA A O 1
ATOM 716 N N . ASN A 1 93 ? -11.601 1.214 19.216 1.00 95.69 93 ASN A N 1
ATOM 717 C CA . ASN A 1 93 ? -10.852 0.126 18.589 1.00 95.69 93 ASN A CA 1
ATOM 718 C C . ASN A 1 93 ? -11.225 -0.044 17.113 1.00 95.69 93 ASN A C 1
ATOM 720 O O . ASN A 1 93 ? -10.343 -0.266 16.284 1.00 95.69 93 ASN A O 1
ATOM 724 N N . TRP A 1 94 ? -12.507 0.089 16.771 1.00 95.06 94 TRP A N 1
ATOM 725 C CA . TRP A 1 94 ? -12.988 0.018 15.394 1.00 95.06 94 TRP A CA 1
ATOM 726 C C . TRP A 1 94 ? -12.451 1.178 14.549 1.00 95.06 94 TRP A C 1
ATOM 728 O O . TRP A 1 94 ? -11.932 0.961 13.453 1.00 95.06 94 TRP A O 1
ATOM 738 N N . ASP A 1 95 ? -12.473 2.397 15.085 1.00 96.56 95 ASP A N 1
ATOM 739 C CA . ASP A 1 95 ? -11.897 3.576 14.438 1.00 96.56 95 ASP A CA 1
ATOM 740 C C . ASP A 1 95 ? -10.388 3.439 14.227 1.00 96.56 95 ASP A C 1
ATOM 742 O O . ASP A 1 95 ? -9.865 3.789 13.165 1.00 96.56 95 ASP A O 1
ATOM 746 N N . LEU A 1 96 ? -9.672 2.927 15.231 1.00 96.25 96 LEU A N 1
ATOM 747 C CA . LEU A 1 96 ? -8.240 2.670 15.139 1.00 96.25 96 LEU A CA 1
ATOM 748 C C . LEU A 1 96 ? -7.941 1.610 14.076 1.00 96.25 96 LEU A C 1
ATOM 750 O O . LEU A 1 96 ? -7.069 1.830 13.236 1.00 96.25 96 LEU A O 1
ATOM 754 N N . TYR A 1 97 ? -8.699 0.513 14.058 1.00 96.06 97 TYR A N 1
ATOM 755 C CA . TYR A 1 97 ? -8.568 -0.542 13.057 1.00 96.06 97 TYR A CA 1
ATOM 756 C C . TYR A 1 97 ? -8.817 -0.017 11.639 1.00 96.06 97 TYR A C 1
ATOM 758 O O . TYR A 1 97 ? -8.021 -0.268 10.734 1.00 96.06 97 TYR A O 1
ATOM 766 N N . ASN A 1 98 ? -9.869 0.777 11.439 1.00 96.56 98 ASN A N 1
ATOM 767 C CA . ASN A 1 98 ? -10.170 1.370 10.139 1.00 96.56 98 ASN A CA 1
ATOM 768 C C . ASN A 1 98 ? -9.085 2.337 9.674 1.00 96.56 98 ASN A C 1
ATOM 770 O O . ASN A 1 98 ? -8.684 2.297 8.512 1.00 96.56 98 ASN A O 1
ATOM 774 N N . LYS A 1 99 ? -8.573 3.188 10.570 1.00 96.75 99 LYS A N 1
ATOM 775 C CA . LYS A 1 99 ? -7.469 4.102 10.246 1.00 96.75 99 LYS A CA 1
ATOM 776 C C . LYS A 1 99 ? -6.193 3.339 9.904 1.00 96.75 99 LYS A C 1
ATOM 778 O O . LYS A 1 99 ? -5.521 3.708 8.946 1.00 96.75 99 LYS A O 1
ATOM 783 N N . GLN A 1 100 ? -5.882 2.269 10.637 1.00 95.44 100 GLN A N 1
ATOM 784 C CA . GLN A 1 100 ? -4.752 1.392 10.330 1.00 95.44 100 GLN A CA 1
ATOM 785 C C . GLN A 1 100 ? -4.919 0.732 8.964 1.00 95.44 100 GLN A C 1
ATOM 787 O O . GLN A 1 100 ? -4.020 0.833 8.136 1.00 95.44 100 GLN A O 1
ATOM 792 N N . LYS A 1 101 ? -6.086 0.146 8.673 1.00 96.69 101 LYS A N 1
ATOM 793 C CA . LYS A 1 101 ? -6.350 -0.479 7.372 1.00 96.69 101 LYS A CA 1
ATOM 794 C C . LYS A 1 101 ? -6.326 0.512 6.216 1.00 96.69 101 LYS A C 1
ATOM 796 O O . LYS A 1 101 ? -5.790 0.189 5.162 1.00 96.69 101 LYS A O 1
ATOM 801 N N . ALA A 1 102 ? -6.843 1.723 6.410 1.00 96.69 102 ALA A N 1
ATOM 802 C CA . ALA A 1 102 ? -6.755 2.783 5.412 1.00 96.69 102 ALA A CA 1
ATOM 803 C C . ALA A 1 102 ? -5.299 3.219 5.173 1.00 96.69 102 ALA A C 1
ATOM 805 O O . ALA A 1 102 ? -4.884 3.367 4.026 1.00 96.69 102 ALA A O 1
ATOM 806 N N . ALA A 1 103 ? -4.504 3.381 6.235 1.00 96.12 103 ALA A N 1
ATOM 807 C CA . ALA A 1 103 ? -3.089 3.725 6.121 1.00 96.12 103 ALA A CA 1
ATOM 808 C C . ALA A 1 103 ? -2.277 2.610 5.440 1.00 96.12 103 ALA A C 1
ATOM 810 O O . ALA A 1 103 ? -1.485 2.898 4.546 1.00 96.12 103 ALA A O 1
ATOM 811 N N . GLU A 1 104 ?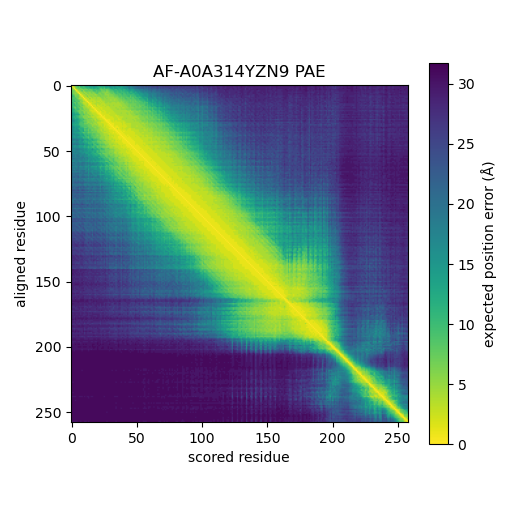 -2.515 1.348 5.806 1.00 95.94 104 GLU A N 1
ATOM 812 C CA . GLU A 1 104 ? -1.924 0.172 5.156 1.00 95.94 104 GLU A CA 1
ATOM 813 C C . GLU A 1 104 ? -2.299 0.104 3.674 1.00 95.94 104 GLU A C 1
ATOM 815 O O . GLU A 1 104 ? -1.431 -0.132 2.840 1.00 95.94 104 GLU A O 1
ATOM 820 N N . ALA A 1 105 ? -3.563 0.358 3.323 1.00 95.88 105 ALA A N 1
ATOM 821 C CA . ALA A 1 105 ? -4.009 0.365 1.933 1.00 95.88 105 ALA A CA 1
ATOM 822 C C . ALA A 1 105 ? -3.312 1.462 1.113 1.00 95.88 105 ALA A C 1
ATOM 824 O O . ALA A 1 105 ? -2.864 1.202 -0.002 1.00 95.88 105 ALA A O 1
ATOM 825 N N . ILE A 1 106 ? -3.165 2.667 1.675 1.00 96.31 106 ILE A N 1
ATOM 826 C CA . ILE A 1 106 ? -2.449 3.774 1.023 1.00 96.31 106 ILE A CA 1
ATOM 827 C C . ILE A 1 106 ? -0.964 3.436 0.852 1.00 96.31 106 ILE A C 1
ATOM 829 O O . ILE A 1 106 ? -0.399 3.697 -0.210 1.00 96.31 106 ILE A O 1
ATOM 833 N N . LEU A 1 107 ? -0.323 2.865 1.877 1.00 96.00 107 LEU A N 1
ATOM 834 C CA . LEU A 1 107 ? 1.074 2.435 1.794 1.00 96.00 107 LEU A CA 1
ATOM 835 C C . LEU A 1 107 ? 1.253 1.361 0.725 1.00 96.00 107 LEU A C 1
ATOM 837 O O . LEU A 1 107 ? 2.106 1.517 -0.142 1.00 96.00 107 LEU A O 1
ATOM 841 N N . TYR A 1 108 ? 0.401 0.338 0.727 1.00 95.88 108 TYR A N 1
ATOM 842 C CA . TYR A 1 108 ? 0.439 -0.735 -0.259 1.00 95.88 108 TYR A CA 1
ATOM 843 C C . TYR A 1 108 ? 0.240 -0.210 -1.685 1.00 95.88 108 TYR A C 1
ATOM 845 O O . TYR A 1 108 ? 0.969 -0.593 -2.600 1.00 95.88 108 TYR A O 1
ATOM 853 N N . GLN A 1 109 ? -0.708 0.710 -1.881 1.00 96.31 109 GLN A N 1
ATOM 854 C CA . GLN A 1 109 ? -0.923 1.342 -3.177 1.00 96.31 109 GLN A CA 1
ATOM 855 C C . GLN A 1 109 ? 0.318 2.124 -3.630 1.00 96.31 109 GLN A C 1
ATOM 857 O O . GLN A 1 109 ? 0.769 1.947 -4.760 1.00 96.31 109 GLN A O 1
ATOM 862 N N . ARG A 1 110 ? 0.919 2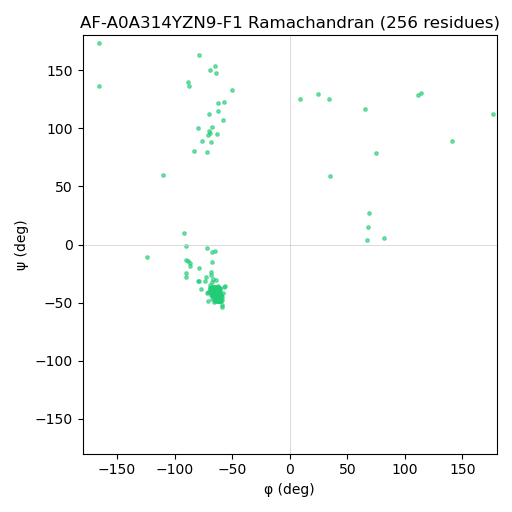.934 -2.750 1.00 95.94 110 ARG A N 1
ATOM 863 C CA . ARG A 1 110 ? 2.132 3.698 -3.080 1.00 95.94 110 ARG A CA 1
ATOM 864 C C . ARG A 1 110 ? 3.346 2.818 -3.335 1.00 95.94 110 ARG A C 1
ATOM 866 O O . ARG A 1 110 ? 4.131 3.128 -4.225 1.00 95.94 110 ARG A O 1
ATOM 873 N N . GLU A 1 111 ? 3.511 1.735 -2.583 1.00 95.88 111 GLU A N 1
ATOM 874 C CA . GLU A 1 111 ? 4.568 0.752 -2.827 1.00 95.88 111 GLU A CA 1
ATOM 875 C C . GLU A 1 111 ? 4.406 0.112 -4.203 1.00 95.88 111 GLU A C 1
ATOM 877 O O . GLU A 1 111 ? 5.375 0.043 -4.956 1.00 95.88 111 GLU A O 1
ATOM 882 N N . LYS A 1 112 ? 3.180 -0.279 -4.573 1.00 96.38 112 LYS A N 1
ATOM 883 C CA . LYS A 1 112 ? 2.895 -0.854 -5.891 1.00 96.38 112 LYS A CA 1
ATOM 884 C C . LYS A 1 112 ? 3.082 0.145 -7.027 1.00 96.38 112 LYS A C 1
ATOM 886 O O . LYS A 1 112 ? 3.640 -0.216 -8.058 1.00 96.38 112 LYS A O 1
ATOM 891 N N . GLU A 1 113 ? 2.678 1.397 -6.841 1.00 94.94 113 GLU A N 1
ATOM 892 C CA . GLU A 1 113 ? 2.924 2.469 -7.811 1.00 94.94 113 GLU A CA 1
ATOM 893 C C . GLU A 1 113 ? 4.427 2.743 -7.978 1.00 94.94 113 GLU A C 1
ATOM 895 O O . GLU A 1 113 ? 4.910 2.855 -9.103 1.00 94.94 113 GLU A O 1
ATOM 900 N N . ALA A 1 114 ? 5.190 2.790 -6.882 1.00 95.62 114 ALA A N 1
ATOM 901 C CA . ALA A 1 114 ? 6.637 2.981 -6.928 1.00 95.62 114 ALA A CA 1
ATOM 902 C C . ALA A 1 114 ? 7.364 1.783 -7.561 1.00 95.62 114 ALA A C 1
ATOM 904 O O . ALA A 1 114 ? 8.307 1.969 -8.327 1.00 95.62 114 ALA A O 1
ATOM 905 N N . GLU A 1 115 ? 6.933 0.555 -7.265 1.00 95.12 115 GLU A N 1
ATOM 906 C CA . GLU A 1 115 ? 7.446 -0.668 -7.887 1.00 95.12 115 GLU A CA 1
ATOM 907 C C . GLU A 1 115 ? 7.162 -0.677 -9.395 1.00 95.12 115 GLU A C 1
ATOM 909 O O . GLU A 1 115 ? 8.068 -0.928 -10.187 1.00 95.12 115 GLU A O 1
ATOM 914 N N . ALA A 1 116 ? 5.947 -0.304 -9.807 1.00 95.06 116 ALA A N 1
ATOM 915 C CA . ALA A 1 116 ? 5.592 -0.172 -11.215 1.00 95.06 116 ALA A CA 1
ATOM 916 C C . ALA A 1 116 ? 6.434 0.903 -11.920 1.00 95.06 116 ALA A C 1
ATOM 918 O O . ALA A 1 116 ? 6.954 0.659 -13.005 1.00 95.06 116 ALA A O 1
ATOM 919 N N . GLN A 1 117 ? 6.632 2.069 -11.298 1.00 95.19 117 GLN A N 1
ATOM 920 C CA . GLN A 1 117 ? 7.493 3.120 -11.850 1.00 95.19 117 GLN A CA 1
ATOM 921 C C . GLN A 1 117 ? 8.950 2.667 -11.979 1.00 95.19 117 GLN A C 1
ATOM 923 O O . GLN A 1 117 ? 9.580 2.946 -12.997 1.00 95.19 117 GLN A O 1
ATOM 928 N N . LYS A 1 118 ? 9.480 1.938 -10.988 1.00 95.75 118 LYS A N 1
ATOM 929 C CA . LYS A 1 118 ? 10.821 1.343 -11.070 1.00 95.75 118 LYS A CA 1
ATOM 930 C C . LYS A 1 118 ? 10.919 0.345 -12.216 1.00 95.75 118 LYS A C 1
ATOM 932 O O . LYS A 1 118 ? 11.857 0.442 -12.995 1.00 95.75 118 LYS A O 1
ATOM 937 N N . ALA A 1 119 ? 9.942 -0.549 -12.356 1.00 96.06 119 ALA A N 1
ATOM 938 C CA . ALA A 1 119 ? 9.915 -1.527 -13.439 1.00 96.06 119 ALA A CA 1
ATOM 939 C C . ALA A 1 119 ? 9.831 -0.858 -14.821 1.00 96.06 119 ALA A C 1
ATOM 941 O O . ALA A 1 119 ? 10.515 -1.279 -15.749 1.00 96.06 119 ALA A O 1
ATOM 942 N N . ILE A 1 120 ? 9.045 0.217 -14.959 1.00 94.94 120 ILE A N 1
ATOM 943 C CA . ILE A 1 120 ? 8.974 1.007 -16.198 1.00 94.94 120 ILE A CA 1
ATOM 944 C C . ILE A 1 120 ? 10.322 1.677 -16.485 1.00 94.94 120 ILE A C 1
ATOM 946 O O . ILE A 1 120 ? 10.831 1.567 -17.596 1.00 94.94 120 ILE A O 1
ATOM 950 N N . ALA A 1 121 ? 10.928 2.332 -15.492 1.00 95.69 121 ALA A N 1
ATOM 951 C CA . ALA A 1 121 ? 12.222 2.990 -15.657 1.00 95.69 121 ALA A CA 1
ATOM 952 C C . ALA A 1 121 ? 13.343 1.991 -15.989 1.00 95.69 121 ALA A C 1
ATOM 954 O O . ALA A 1 121 ? 14.195 2.277 -16.829 1.00 95.69 121 ALA A O 1
ATOM 955 N N . GLU A 1 122 ? 13.331 0.812 -15.369 1.00 95.62 122 GLU A N 1
ATOM 956 C CA . GLU A 1 122 ? 14.273 -0.271 -15.650 1.00 95.62 122 GLU A CA 1
ATOM 957 C C . GLU A 1 122 ? 14.070 -0.836 -17.061 1.00 95.62 122 GLU A C 1
ATOM 959 O O . GLU A 1 122 ? 15.042 -1.002 -17.797 1.00 95.62 122 GLU A O 1
ATOM 964 N N . ALA A 1 123 ? 12.821 -1.041 -17.489 1.00 95.00 123 ALA A N 1
ATOM 965 C CA . ALA A 1 123 ? 12.505 -1.463 -18.851 1.00 95.00 123 ALA A CA 1
ATOM 966 C C . ALA A 1 123 ? 12.939 -0.419 -19.894 1.00 95.00 123 ALA A C 1
ATOM 968 O O . ALA A 1 123 ? 13.524 -0.774 -20.918 1.00 95.00 123 ALA A O 1
ATOM 969 N N . GLU A 1 124 ? 12.709 0.870 -19.635 1.00 95.69 124 GLU A N 1
ATOM 970 C CA . GLU A 1 124 ? 13.182 1.953 -20.499 1.00 95.69 124 GLU A CA 1
ATOM 971 C C . GLU A 1 124 ? 14.709 2.027 -20.558 1.00 95.69 124 GLU A C 1
ATOM 973 O O . GLU A 1 124 ? 15.279 2.245 -21.629 1.00 95.69 124 GLU A O 1
ATOM 978 N N . PHE A 1 125 ? 15.379 1.873 -19.415 1.00 95.38 125 PHE A N 1
ATOM 979 C CA . PHE A 1 125 ? 16.834 1.859 -19.352 1.00 95.38 125 PHE A CA 1
ATOM 980 C C . PHE A 1 125 ? 17.397 0.685 -20.154 1.00 95.38 125 PHE A C 1
ATOM 982 O O . PHE A 1 125 ? 18.276 0.883 -20.990 1.00 95.38 125 PHE A O 1
ATOM 989 N N . TYR A 1 126 ? 16.832 -0.508 -19.971 1.00 95.94 126 TYR A N 1
ATOM 990 C CA . TYR A 1 126 ? 17.217 -1.703 -20.711 1.00 95.94 126 TYR A CA 1
ATOM 991 C C . TYR A 1 126 ? 16.986 -1.551 -22.220 1.00 95.94 126 TYR A C 1
ATOM 993 O O . TYR A 1 126 ? 17.858 -1.887 -23.020 1.00 95.94 126 TYR A O 1
ATOM 1001 N N . ALA A 1 127 ? 15.851 -0.975 -22.628 1.00 96.00 127 ALA A N 1
ATOM 1002 C CA . ALA A 1 127 ? 15.567 -0.696 -24.032 1.00 96.00 127 ALA A CA 1
ATOM 1003 C C . ALA A 1 127 ? 16.577 0.295 -24.635 1.00 96.00 127 ALA A C 1
ATOM 1005 O O . ALA A 1 127 ? 17.122 0.045 -25.710 1.00 96.00 127 ALA A O 1
ATOM 1006 N N . ARG A 1 128 ? 16.881 1.398 -23.934 1.00 95.31 128 ARG A N 1
ATOM 1007 C CA . ARG A 1 128 ? 17.902 2.366 -24.372 1.00 95.31 128 ARG A CA 1
ATOM 1008 C C . ARG A 1 128 ? 19.290 1.735 -24.448 1.00 95.31 128 ARG A C 1
ATOM 1010 O O . ARG A 1 128 ? 20.018 2.017 -25.395 1.00 95.31 128 ARG A O 1
ATOM 1017 N N . GLN A 1 129 ? 19.639 0.877 -23.490 1.00 95.44 129 GLN A N 1
ATOM 1018 C CA . GLN A 1 129 ? 20.903 0.148 -23.491 1.00 95.44 129 GLN A CA 1
ATOM 1019 C C . GLN A 1 129 ? 21.015 -0.761 -24.717 1.00 95.44 129 GLN A C 1
ATOM 1021 O O . GLN A 1 129 ? 22.002 -0.671 -25.437 1.00 95.44 129 GLN A O 1
ATOM 1026 N N . GLN A 1 130 ? 19.985 -1.556 -25.021 1.00 95.12 130 GLN A N 1
ATOM 1027 C CA . GLN A 1 130 ? 19.997 -2.411 -26.210 1.00 95.12 130 GLN A CA 1
ATOM 1028 C C . GLN A 1 130 ? 20.105 -1.620 -27.517 1.00 95.12 130 GLN A C 1
ATOM 1030 O O . GLN A 1 130 ? 20.822 -2.039 -28.425 1.00 95.12 130 GLN A O 1
ATOM 1035 N N . ILE A 1 131 ? 19.420 -0.476 -27.622 1.00 94.62 131 ILE A N 1
ATOM 1036 C CA . ILE A 1 131 ? 19.529 0.399 -28.797 1.00 94.62 131 ILE A CA 1
ATOM 1037 C C . ILE A 1 131 ? 20.961 0.928 -28.926 1.00 94.62 131 ILE A C 1
ATOM 1039 O O . ILE A 1 131 ? 21.553 0.820 -29.997 1.00 94.62 131 ILE A O 1
ATOM 1043 N N . ALA A 1 132 ? 21.541 1.442 -27.839 1.00 95.44 132 ALA A N 1
ATOM 1044 C CA . ALA A 1 132 ? 22.905 1.964 -27.840 1.00 95.44 132 ALA A CA 1
ATOM 1045 C C . ALA A 1 132 ? 23.945 0.879 -28.170 1.00 95.44 132 ALA A C 1
ATOM 1047 O O . ALA A 1 132 ? 24.845 1.116 -28.976 1.00 95.44 132 ALA A O 1
ATOM 1048 N N . ASP A 1 133 ? 23.798 -0.320 -27.606 1.00 94.94 133 ASP A N 1
ATOM 1049 C CA . ASP A 1 133 ? 24.668 -1.463 -27.893 1.00 94.94 133 ASP A CA 1
ATOM 1050 C C . ASP A 1 133 ? 24.524 -1.920 -29.353 1.00 94.94 133 ASP A C 1
ATOM 1052 O O . ASP A 1 133 ? 25.521 -2.225 -30.014 1.00 94.94 133 ASP A O 1
ATOM 1056 N N . GLY A 1 134 ? 23.300 -1.908 -29.889 1.00 95.06 134 GLY A N 1
ATOM 1057 C CA . GLY A 1 134 ? 23.016 -2.187 -31.295 1.00 95.06 134 GLY A CA 1
ATOM 1058 C C . GLY A 1 134 ? 23.660 -1.170 -32.238 1.00 95.06 134 GLY A C 1
ATOM 1059 O O . GLY A 1 134 ? 24.333 -1.558 -33.194 1.00 95.06 134 GLY A O 1
ATOM 1060 N N . GLU A 1 135 ? 23.526 0.126 -31.951 1.00 95.38 135 GLU A N 1
ATOM 1061 C CA . GLU A 1 135 ? 24.172 1.201 -32.714 1.00 95.38 135 GLU A CA 1
ATOM 1062 C C . GLU A 1 135 ? 25.699 1.122 -32.641 1.00 95.38 135 GLU A C 1
ATOM 1064 O O . GLU A 1 135 ? 26.386 1.301 -33.650 1.00 95.38 135 GLU A O 1
ATOM 1069 N N . PHE A 1 136 ? 26.247 0.834 -31.460 1.00 95.50 136 PHE A N 1
ATOM 1070 C CA . PHE A 1 136 ? 27.680 0.646 -31.279 1.00 95.50 136 PHE A CA 1
ATOM 1071 C C . PHE A 1 136 ? 28.186 -0.544 -32.097 1.00 95.50 136 PHE A C 1
ATOM 1073 O O . PHE A 1 136 ? 29.194 -0.433 -32.799 1.00 95.50 136 PHE A O 1
ATOM 1080 N N . TYR A 1 137 ? 27.469 -1.669 -32.058 1.00 95.69 137 TYR A N 1
ATOM 1081 C CA . TYR A 1 137 ? 27.802 -2.847 -32.850 1.00 95.69 137 TYR A CA 1
ATOM 1082 C C . TYR A 1 137 ? 27.726 -2.562 -34.355 1.00 95.69 137 TYR A C 1
ATOM 1084 O O . TYR A 1 137 ? 28.649 -2.923 -35.087 1.00 95.69 137 TYR A O 1
ATOM 1092 N N . ALA A 1 138 ? 26.681 -1.869 -34.815 1.00 96.50 138 ALA A N 1
ATOM 1093 C CA . ALA A 1 138 ? 26.527 -1.473 -36.213 1.00 96.50 138 ALA A CA 1
ATOM 1094 C C . ALA A 1 138 ? 27.698 -0.595 -36.679 1.00 96.50 138 ALA A C 1
ATOM 1096 O O . ALA A 1 138 ? 28.384 -0.950 -37.636 1.00 96.50 138 ALA A O 1
ATOM 1097 N N . LYS A 1 139 ? 28.021 0.475 -35.942 1.00 96.69 139 LYS A N 1
ATOM 1098 C CA . LYS A 1 139 ? 29.160 1.356 -36.260 1.00 96.69 139 LYS A CA 1
ATOM 1099 C C . LYS A 1 139 ? 30.495 0.623 -36.229 1.00 96.69 139 LYS A C 1
ATOM 1101 O O . LYS A 1 139 ? 31.363 0.882 -37.060 1.00 96.69 139 LYS A O 1
ATOM 1106 N N . LYS A 1 140 ? 30.675 -0.315 -35.296 1.00 96.56 140 LYS A N 1
ATOM 1107 C CA . LYS A 1 140 ? 31.869 -1.166 -35.256 1.00 96.56 140 LYS A CA 1
ATOM 1108 C C . LYS A 1 140 ? 31.979 -2.014 -36.524 1.00 96.56 140 LYS A C 1
ATOM 1110 O O . LYS A 1 140 ? 33.061 -2.096 -37.098 1.00 96.56 140 LYS A O 1
ATOM 1115 N N . LYS A 1 141 ? 30.874 -2.603 -36.988 1.00 95.62 141 LYS A N 1
ATOM 1116 C CA . LYS A 1 141 ? 30.839 -3.376 -38.237 1.00 95.62 141 LYS A CA 1
ATOM 1117 C C . LYS A 1 141 ? 31.051 -2.521 -39.478 1.00 95.62 141 LYS A C 1
ATOM 1119 O O . LYS A 1 141 ? 31.780 -2.944 -40.371 1.00 95.62 141 LYS A O 1
ATOM 1124 N N . GLU A 1 142 ? 30.506 -1.313 -39.514 1.00 94.38 142 GLU A N 1
ATOM 1125 C CA . GLU A 1 142 ? 30.787 -0.345 -40.577 1.00 94.38 142 GLU A CA 1
ATOM 1126 C C . GLU A 1 142 ? 32.272 0.035 -40.612 1.00 94.38 142 GLU A C 1
ATOM 1128 O O . GLU A 1 142 ? 32.888 0.011 -41.677 1.00 94.38 142 GLU A O 1
ATOM 1133 N N . ALA A 1 143 ? 32.882 0.308 -39.455 1.00 94.62 143 ALA A N 1
ATOM 1134 C CA . ALA A 1 143 ? 34.307 0.614 -39.359 1.00 94.62 143 ALA A CA 1
ATOM 1135 C C . ALA A 1 143 ? 35.187 -0.572 -39.786 1.00 94.62 143 ALA A C 1
ATOM 1137 O O . ALA A 1 143 ? 36.134 -0.388 -40.549 1.00 94.62 143 ALA A O 1
ATOM 1138 N N . GLU A 1 144 ? 34.860 -1.794 -39.352 1.00 94.38 144 GLU A N 1
ATOM 1139 C CA . GLU A 1 144 ? 35.522 -3.023 -39.815 1.00 94.38 144 GLU A CA 1
ATOM 1140 C C . GLU A 1 144 ? 35.405 -3.175 -41.344 1.00 94.38 144 GLU A C 1
ATOM 1142 O O . GLU A 1 144 ? 36.393 -3.487 -42.011 1.00 94.38 144 GLU A O 1
ATOM 1147 N N . GLY A 1 145 ? 34.231 -2.885 -41.915 1.00 93.94 145 GLY A N 1
ATOM 1148 C CA . GLY A 1 145 ? 34.002 -2.891 -43.361 1.00 93.94 145 GLY A CA 1
ATOM 1149 C C . GLY A 1 145 ? 34.840 -1.851 -44.108 1.00 93.94 145 GLY A C 1
ATOM 1150 O O . GLY A 1 145 ? 35.458 -2.172 -45.122 1.00 93.94 145 GLY A O 1
ATOM 1151 N N . LEU A 1 146 ? 34.930 -0.623 -43.591 1.00 92.69 146 LEU A N 1
ATOM 1152 C CA . LEU A 1 146 ? 35.769 0.434 -44.163 1.00 92.69 146 LEU A CA 1
ATOM 1153 C C . LEU A 1 146 ? 37.259 0.088 -44.097 1.00 92.69 146 LEU A C 1
ATOM 1155 O O . LEU A 1 146 ? 37.979 0.332 -45.063 1.00 92.69 146 LEU A O 1
ATOM 1159 N N . ILE A 1 147 ? 37.723 -0.515 -42.999 1.00 93.62 147 ILE A N 1
ATOM 1160 C CA . ILE A 1 147 ? 39.104 -1.000 -42.885 1.00 93.62 147 ILE A CA 1
ATOM 1161 C C . ILE A 1 147 ? 39.364 -2.085 -43.933 1.00 93.62 147 ILE A C 1
ATOM 1163 O O . ILE A 1 147 ? 40.377 -2.018 -44.626 1.00 93.62 147 ILE A O 1
ATOM 1167 N N . ALA A 1 148 ? 38.453 -3.048 -44.094 1.00 94.06 148 ALA A N 1
ATOM 1168 C CA . ALA A 1 148 ? 38.587 -4.100 -45.098 1.00 94.06 148 ALA A CA 1
ATOM 1169 C C . ALA A 1 148 ? 38.600 -3.535 -46.530 1.00 94.06 148 ALA A C 1
ATOM 1171 O O . ALA A 1 148 ? 39.434 -3.936 -47.341 1.00 94.06 148 ALA A O 1
ATOM 1172 N N . LEU A 1 149 ? 37.737 -2.558 -46.835 1.00 93.38 149 LEU A N 1
ATOM 1173 C CA . LEU A 1 149 ? 37.746 -1.853 -48.120 1.00 93.38 149 LEU A CA 1
ATOM 1174 C C . LEU A 1 149 ? 39.047 -1.076 -48.336 1.00 93.38 149 LEU A C 1
ATOM 1176 O O . LEU A 1 149 ? 39.633 -1.168 -49.410 1.00 93.38 149 LEU A O 1
ATOM 1180 N N . GLY A 1 150 ? 39.532 -0.357 -47.323 1.00 92.62 150 GLY A N 1
ATOM 1181 C CA . GLY A 1 150 ? 40.803 0.364 -47.386 1.00 92.62 150 GLY A CA 1
ATOM 1182 C C . GLY A 1 150 ? 41.994 -0.575 -47.588 1.00 92.62 150 GLY A C 1
ATOM 1183 O O . GLY A 1 150 ? 42.874 -0.291 -48.396 1.00 92.62 150 GLY A O 1
ATOM 1184 N N . GLN A 1 151 ? 41.997 -1.733 -46.924 1.00 93.44 151 GLN A N 1
ATOM 1185 C CA . GLN A 1 151 ? 42.997 -2.782 -47.131 1.00 93.44 151 GLN A CA 1
ATOM 1186 C C . GLN A 1 151 ? 42.915 -3.373 -48.541 1.00 93.44 151 GLN A C 1
ATOM 1188 O O . GLN A 1 151 ? 43.951 -3.545 -49.180 1.00 93.44 151 GLN A O 1
ATOM 1193 N N . ALA A 1 152 ? 41.711 -3.638 -49.055 1.00 92.62 152 ALA A N 1
ATOM 1194 C CA . ALA A 1 152 ? 41.513 -4.143 -50.410 1.00 92.62 152 ALA A CA 1
ATOM 1195 C C . ALA A 1 152 ? 41.964 -3.127 -51.471 1.00 92.62 152 ALA A C 1
ATOM 1197 O O . ALA A 1 152 ? 42.678 -3.491 -52.404 1.00 92.62 152 ALA A O 1
ATOM 1198 N N . GLN A 1 153 ? 41.615 -1.848 -51.306 1.00 90.00 153 GLN A N 1
ATOM 1199 C CA . GLN A 1 153 ? 42.080 -0.764 -52.174 1.00 90.00 153 GLN A CA 1
ATOM 1200 C C . GLN A 1 153 ? 43.601 -0.603 -52.093 1.00 90.00 153 GLN A C 1
ATOM 1202 O O . GLN A 1 153 ? 44.260 -0.529 -53.125 1.00 90.00 153 GLN A O 1
ATOM 1207 N N . GLY A 1 154 ? 44.181 -0.619 -50.891 1.00 89.44 154 GLY A N 1
ATOM 1208 C CA . GLY A 1 154 ? 45.630 -0.558 -50.700 1.00 89.44 154 GLY A CA 1
ATOM 1209 C C . GLY A 1 154 ? 46.363 -1.737 -51.345 1.00 89.44 154 GLY A C 1
ATOM 1210 O O . GLY A 1 154 ? 47.374 -1.540 -52.017 1.00 89.44 154 GLY A O 1
ATOM 1211 N N . ALA A 1 155 ? 45.834 -2.955 -51.205 1.00 91.62 155 ALA A N 1
ATOM 1212 C CA . ALA A 1 155 ? 46.369 -4.148 -51.856 1.00 91.62 155 ALA A CA 1
ATOM 1213 C C . ALA A 1 155 ? 46.250 -4.068 -53.385 1.00 91.62 155 ALA A C 1
ATOM 1215 O O . ALA A 1 155 ? 47.204 -4.390 -54.088 1.00 91.62 155 ALA A O 1
ATOM 1216 N N . TYR A 1 156 ? 45.118 -3.587 -53.906 1.00 89.44 156 TYR A N 1
ATOM 1217 C CA . TYR A 1 156 ? 44.928 -3.356 -55.337 1.00 89.44 156 TYR A CA 1
ATOM 1218 C C . TYR A 1 156 ? 45.948 -2.352 -55.890 1.00 89.44 156 TYR A C 1
ATOM 1220 O O . TYR A 1 156 ? 46.622 -2.640 -56.878 1.00 89.44 156 TYR A O 1
ATOM 1228 N N . LEU A 1 157 ? 46.115 -1.208 -55.219 1.00 87.69 157 LEU A N 1
ATOM 1229 C CA . LEU A 1 157 ? 47.091 -0.185 -55.596 1.00 87.69 157 LEU A CA 1
ATOM 1230 C C . LEU A 1 157 ? 48.520 -0.730 -55.561 1.00 87.69 157 LEU A C 1
ATOM 1232 O O . LEU A 1 157 ? 49.293 -0.469 -56.478 1.00 87.69 157 LEU A O 1
ATOM 1236 N N . ARG A 1 158 ? 48.858 -1.520 -54.539 1.00 88.81 158 ARG A N 1
ATOM 1237 C CA . ARG A 1 158 ? 50.167 -2.166 -54.427 1.00 88.81 158 ARG A CA 1
ATOM 1238 C C . ARG A 1 158 ? 50.421 -3.145 -55.571 1.00 88.81 158 ARG A C 1
ATOM 1240 O O . ARG A 1 158 ? 51.450 -3.041 -56.223 1.00 88.81 158 ARG A O 1
ATOM 1247 N N . ASN A 1 159 ? 49.468 -4.029 -55.863 1.00 90.44 159 ASN A N 1
ATOM 1248 C CA . ASN A 1 159 ? 49.585 -4.984 -56.967 1.00 90.44 159 ASN A CA 1
ATOM 1249 C C . ASN A 1 159 ? 49.736 -4.275 -58.319 1.00 90.44 159 ASN A C 1
ATOM 1251 O O . ASN A 1 159 ? 50.492 -4.726 -59.176 1.00 90.44 159 ASN A O 1
ATOM 1255 N N . LEU A 1 160 ? 49.033 -3.157 -58.512 1.00 88.25 160 LEU A N 1
ATOM 1256 C CA . LEU A 1 160 ? 49.138 -2.365 -59.732 1.00 88.25 160 LEU A CA 1
ATOM 1257 C C . LEU A 1 160 ? 50.495 -1.656 -59.839 1.00 88.25 160 LEU A C 1
ATOM 1259 O O . LEU A 1 160 ? 51.096 -1.651 -60.911 1.00 88.25 160 LEU A O 1
ATOM 1263 N N . LEU A 1 161 ? 51.002 -1.107 -58.734 1.00 89.56 161 LEU A N 1
ATOM 1264 C CA . LEU A 1 161 ? 52.338 -0.515 -58.678 1.00 89.56 161 LEU A CA 1
ATOM 1265 C C . LEU A 1 161 ? 53.422 -1.557 -58.989 1.00 89.56 161 LEU A C 1
ATOM 1267 O O . LEU A 1 161 ? 54.320 -1.282 -59.786 1.00 89.56 161 LEU A O 1
ATOM 1271 N N . ASP A 1 162 ? 53.306 -2.755 -58.412 1.00 91.38 162 ASP A N 1
ATOM 1272 C CA . ASP A 1 162 ? 54.225 -3.872 -58.641 1.00 91.38 162 ASP A CA 1
ATOM 1273 C C . ASP A 1 162 ? 54.176 -4.343 -60.109 1.00 91.38 162 ASP A C 1
ATOM 1275 O O . ASP A 1 162 ? 55.221 -4.550 -60.727 1.00 91.38 162 ASP A O 1
ATOM 1279 N N . ALA A 1 163 ? 52.984 -4.426 -60.717 1.00 89.44 163 ALA A N 1
ATOM 1280 C CA . ALA A 1 163 ? 52.809 -4.810 -62.123 1.00 89.44 163 ALA A CA 1
ATOM 1281 C C . ALA A 1 163 ? 53.440 -3.815 -63.115 1.00 89.44 163 ALA A C 1
ATOM 1283 O O . ALA A 1 163 ? 53.901 -4.211 -64.185 1.00 89.44 163 ALA A O 1
ATOM 1284 N N . VAL A 1 164 ? 53.487 -2.528 -62.759 1.00 89.25 164 VAL A N 1
ATOM 1285 C CA . VAL A 1 164 ? 54.110 -1.458 -63.560 1.00 89.25 164 VAL A CA 1
ATOM 1286 C C . VAL A 1 164 ? 55.591 -1.256 -63.171 1.00 89.25 164 VAL A C 1
ATOM 1288 O O . VAL A 1 164 ? 56.247 -0.307 -63.602 1.00 89.25 164 VAL A O 1
ATOM 1291 N N . GLY A 1 165 ? 56.154 -2.160 -62.359 1.00 88.62 165 GLY A N 1
ATOM 1292 C CA . GLY A 1 165 ? 57.567 -2.155 -61.975 1.00 88.62 165 GLY A CA 1
ATOM 1293 C C . GLY A 1 165 ? 57.962 -0.997 -61.056 1.00 88.62 165 GLY A C 1
ATOM 1294 O O . GLY A 1 165 ? 59.104 -0.546 -61.095 1.00 88.62 165 GLY A O 1
ATOM 1295 N N . GLY A 1 166 ? 57.026 -0.468 -60.262 1.00 87.25 166 GLY A N 1
ATOM 1296 C CA . GLY A 1 166 ? 57.271 0.642 -59.338 1.00 87.25 166 GLY A CA 1
ATOM 1297 C C . GLY A 1 166 ? 57.232 2.035 -59.976 1.00 87.25 166 GLY A C 1
ATOM 1298 O O . GLY A 1 166 ? 57.509 3.025 -59.296 1.00 87.25 166 GLY A O 1
ATOM 1299 N N . ASN A 1 167 ? 56.880 2.160 -61.261 1.00 90.31 167 ASN A N 1
ATOM 1300 C CA . ASN A 1 167 ? 56.782 3.465 -61.914 1.00 90.31 167 ASN A CA 1
ATOM 1301 C C . ASN A 1 167 ? 55.461 4.177 -61.562 1.00 90.31 167 ASN A C 1
ATOM 1303 O O . ASN A 1 167 ? 54.408 3.935 -62.156 1.00 90.31 167 ASN A O 1
ATOM 1307 N N . TYR A 1 168 ? 55.552 5.114 -60.617 1.00 88.38 168 TYR A N 1
ATOM 1308 C CA . TYR A 1 168 ? 54.432 5.926 -60.137 1.00 88.38 168 TYR A CA 1
ATOM 1309 C C . TYR A 1 168 ? 53.725 6.733 -61.240 1.00 88.38 168 TYR A C 1
ATOM 1311 O O . TYR A 1 168 ? 52.502 6.864 -61.209 1.00 88.38 168 TYR A O 1
ATOM 1319 N N . ALA A 1 169 ? 54.460 7.262 -62.227 1.00 89.69 169 ALA A N 1
ATOM 1320 C CA . ALA A 1 169 ? 53.874 8.105 -63.272 1.00 89.69 169 ALA A CA 1
ATOM 1321 C C . ALA A 1 169 ? 52.898 7.311 -64.154 1.00 89.69 169 ALA A C 1
ATOM 1323 O O . ALA A 1 169 ? 51.770 7.743 -64.376 1.00 89.69 169 ALA A O 1
ATOM 1324 N N . ALA A 1 170 ? 53.302 6.111 -64.573 1.00 89.31 170 ALA A N 1
ATOM 1325 C CA . ALA A 1 170 ? 52.467 5.230 -65.383 1.00 89.31 170 ALA A CA 1
ATOM 1326 C C . ALA A 1 170 ? 51.241 4.713 -64.606 1.00 89.31 170 ALA A C 1
ATOM 1328 O O . ALA A 1 170 ? 50.141 4.666 -65.154 1.00 89.31 170 ALA A O 1
ATOM 1329 N N . MET A 1 171 ? 51.400 4.400 -63.314 1.00 88.12 171 MET A N 1
ATOM 1330 C CA . MET A 1 171 ? 50.278 4.052 -62.434 1.00 88.12 171 MET A CA 1
ATOM 1331 C C . MET A 1 171 ? 49.265 5.199 -62.311 1.00 88.12 171 MET A C 1
ATOM 1333 O O . MET A 1 171 ? 48.065 4.980 -62.477 1.00 88.12 171 MET A O 1
ATOM 1337 N N . ARG A 1 172 ? 49.734 6.423 -62.039 1.00 88.94 172 ARG A N 1
ATOM 1338 C CA . ARG A 1 172 ? 48.882 7.613 -61.927 1.00 88.94 172 ARG A CA 1
ATOM 1339 C C . ARG A 1 172 ? 48.103 7.854 -63.217 1.00 88.94 172 ARG A C 1
ATOM 1341 O O . ARG A 1 172 ? 46.893 8.058 -63.161 1.00 88.94 172 ARG A O 1
ATOM 1348 N N . ASP A 1 173 ? 48.781 7.811 -64.360 1.00 88.81 173 ASP A N 1
ATOM 1349 C CA . ASP A 1 173 ? 48.159 8.070 -65.659 1.00 88.81 173 ASP A CA 1
ATOM 1350 C C . ASP A 1 173 ? 47.108 7.003 -65.990 1.00 88.81 173 ASP A C 1
ATOM 1352 O O . ASP A 1 173 ? 45.998 7.342 -66.399 1.00 88.81 173 ASP A O 1
ATOM 1356 N N . PHE A 1 174 ? 47.395 5.725 -65.714 1.00 88.88 174 PHE A N 1
ATOM 1357 C CA . PHE A 1 174 ? 46.411 4.647 -65.838 1.00 88.88 174 PHE A CA 1
ATOM 1358 C C . PHE A 1 174 ? 45.180 4.889 -64.957 1.00 88.88 174 PHE A C 1
ATOM 1360 O O . PHE A 1 174 ? 44.049 4.750 -65.424 1.00 88.88 174 PHE A O 1
ATOM 1367 N N . MET A 1 175 ? 45.378 5.294 -63.699 1.00 89.69 175 MET A N 1
ATOM 1368 C CA . MET A 1 175 ? 44.267 5.605 -62.801 1.00 89.69 175 MET A CA 1
ATOM 1369 C C . MET A 1 175 ? 43.450 6.803 -63.283 1.00 89.69 175 MET A C 1
ATOM 1371 O O . MET A 1 175 ? 42.230 6.721 -63.260 1.00 89.69 175 MET A O 1
ATOM 1375 N N . MET A 1 176 ? 44.093 7.875 -63.755 1.00 88.81 176 MET A N 1
ATOM 1376 C CA . MET A 1 176 ? 43.418 9.064 -64.296 1.00 88.81 176 MET A CA 1
ATOM 1377 C C . MET A 1 176 ? 42.583 8.749 -65.543 1.00 88.81 176 MET A C 1
ATOM 1379 O O . MET A 1 176 ? 41.518 9.336 -65.743 1.00 88.81 176 MET A O 1
ATOM 1383 N N . ILE A 1 177 ? 43.065 7.838 -66.392 1.00 91.12 177 ILE A N 1
ATOM 1384 C CA . ILE A 1 177 ? 42.331 7.379 -67.576 1.00 91.12 177 ILE A CA 1
ATOM 1385 C C . ILE A 1 177 ? 41.146 6.505 -67.153 1.00 91.12 177 ILE A C 1
ATOM 1387 O O . ILE A 1 177 ? 40.029 6.738 -67.607 1.00 91.12 177 ILE A O 1
ATOM 1391 N N . ASN A 1 178 ? 41.368 5.529 -66.267 1.00 88.31 178 ASN A N 1
ATOM 1392 C CA . ASN A 1 178 ? 40.334 4.584 -65.838 1.00 88.31 178 ASN A CA 1
ATOM 1393 C C . ASN A 1 178 ? 39.241 5.249 -64.981 1.00 88.31 178 ASN A C 1
ATOM 1395 O O . ASN A 1 178 ? 38.068 4.918 -65.108 1.00 88.31 178 ASN A O 1
ATOM 1399 N N . SER A 1 179 ? 39.597 6.237 -64.155 1.00 87.12 179 SER A N 1
ATOM 1400 C CA . SER A 1 179 ? 38.622 7.036 -63.406 1.00 87.12 179 SER A CA 1
ATOM 1401 C C . SER A 1 179 ? 37.829 8.007 -64.286 1.00 87.12 179 SER A C 1
ATOM 1403 O O . SER A 1 179 ? 36.954 8.698 -63.777 1.00 87.12 179 SER A O 1
ATOM 1405 N N . GLY A 1 180 ? 38.125 8.095 -65.589 1.00 89.38 180 GLY A N 1
ATOM 1406 C CA . GLY A 1 180 ? 37.427 8.994 -66.506 1.00 89.38 180 GLY A CA 1
ATOM 1407 C C . GLY A 1 180 ? 37.697 10.476 -66.240 1.00 89.38 180 GLY A C 1
ATOM 1408 O O . GLY A 1 180 ? 36.995 11.326 -66.783 1.00 89.38 180 GLY A O 1
ATOM 1409 N N . MET A 1 181 ? 38.729 10.816 -65.460 1.00 92.94 181 MET A N 1
ATOM 1410 C CA . MET A 1 181 ? 38.988 12.193 -65.024 1.00 92.94 181 MET A CA 1
ATOM 1411 C C . MET A 1 181 ? 39.125 13.168 -66.202 1.00 92.94 181 MET A C 1
ATOM 1413 O O . MET A 1 181 ? 38.664 14.302 -66.137 1.00 92.94 181 MET A O 1
ATOM 1417 N N . PHE A 1 182 ? 39.707 12.729 -67.321 1.00 89.75 182 PHE A N 1
ATOM 1418 C CA . PHE A 1 182 ? 39.794 13.549 -68.533 1.00 89.75 182 PHE A CA 1
ATOM 1419 C C . PHE A 1 182 ? 38.425 13.841 -69.163 1.00 89.75 182 PHE A C 1
ATOM 1421 O O . PHE A 1 182 ? 38.209 14.944 -69.663 1.00 89.75 182 PHE A O 1
ATOM 1428 N N . GLN A 1 183 ? 37.495 12.881 -69.121 1.00 91.69 183 GLN A N 1
ATOM 1429 C CA . GLN A 1 183 ? 36.124 13.075 -69.597 1.00 91.69 183 GLN A CA 1
ATOM 1430 C C . GLN A 1 183 ? 35.368 14.046 -68.682 1.00 91.69 183 GLN A C 1
ATOM 1432 O O . GLN A 1 183 ? 34.669 14.931 -69.174 1.00 91.69 183 GLN A O 1
ATOM 1437 N N . GLU A 1 184 ? 35.555 13.935 -67.364 1.00 91.62 184 GLU A N 1
ATOM 1438 C CA . GLU A 1 184 ? 34.966 14.858 -66.389 1.00 91.62 184 GLU A CA 1
ATOM 1439 C C . GLU A 1 184 ? 35.511 16.281 -66.534 1.00 91.62 184 GLU A C 1
ATOM 1441 O O . GLU A 1 184 ? 34.727 17.224 -66.616 1.00 91.62 184 GLU A O 1
ATOM 1446 N N . ILE A 1 185 ? 36.833 16.454 -66.656 1.00 91.06 185 ILE A N 1
ATOM 1447 C CA . ILE A 1 185 ? 37.458 17.765 -66.892 1.00 91.06 185 ILE A CA 1
ATOM 1448 C C . ILE A 1 185 ? 36.933 18.379 -68.194 1.00 91.06 185 ILE A C 1
ATOM 1450 O O . ILE A 1 185 ? 36.576 19.557 -68.223 1.00 91.06 185 ILE A O 1
ATOM 1454 N N . ALA A 1 186 ? 36.841 17.593 -69.271 1.00 90.75 186 ALA A N 1
ATOM 1455 C CA . ALA A 1 186 ? 36.285 18.065 -70.536 1.00 90.75 186 ALA A CA 1
ATOM 1456 C C . ALA A 1 186 ? 34.819 18.504 -70.388 1.00 90.75 186 ALA A C 1
ATOM 1458 O O . ALA A 1 186 ? 34.441 19.552 -70.911 1.00 90.75 186 ALA A O 1
ATOM 1459 N N . LYS A 1 187 ? 34.008 17.748 -69.637 1.00 93.00 187 LYS A N 1
ATOM 1460 C CA . LYS A 1 187 ? 32.607 18.082 -69.361 1.00 93.00 187 LYS A CA 1
ATOM 1461 C C . LYS A 1 187 ? 32.473 19.362 -68.533 1.00 93.00 187 LYS A C 1
ATOM 1463 O O . LYS A 1 187 ? 31.722 20.245 -68.933 1.00 93.00 187 LYS A O 1
ATOM 1468 N N . ILE A 1 188 ? 33.225 19.495 -67.439 1.00 92.44 188 ILE A N 1
ATOM 1469 C CA . ILE A 1 188 ? 33.228 20.692 -66.580 1.00 92.44 188 ILE A CA 1
ATOM 1470 C C . ILE A 1 188 ? 33.659 21.922 -67.383 1.00 92.44 188 ILE A C 1
ATOM 1472 O O . ILE A 1 188 ? 33.005 22.960 -67.320 1.00 92.44 188 ILE A O 1
ATOM 1476 N N . ASN A 1 189 ? 34.714 21.805 -68.193 1.00 89.38 189 ASN A N 1
ATOM 1477 C CA . ASN A 1 189 ? 35.168 22.896 -69.053 1.00 89.38 189 ASN A CA 1
ATOM 1478 C C . ASN A 1 189 ? 34.112 23.269 -70.102 1.00 89.38 189 ASN A C 1
ATOM 1480 O O . ASN A 1 189 ? 33.859 24.451 -70.322 1.00 89.38 189 ASN A O 1
ATOM 1484 N N . ALA A 1 190 ? 33.459 22.286 -70.725 1.00 87.19 190 ALA A N 1
ATOM 1485 C CA . ALA A 1 190 ? 32.381 22.536 -71.677 1.00 87.19 190 ALA A CA 1
ATOM 1486 C C . ALA A 1 190 ? 31.162 23.201 -71.012 1.00 87.19 190 ALA A C 1
ATOM 1488 O O . ALA A 1 190 ? 30.577 24.120 -71.584 1.00 87.19 190 ALA A O 1
ATOM 1489 N N . GLU A 1 191 ? 30.793 22.787 -69.798 1.00 90.00 191 GLU A N 1
ATOM 1490 C CA . GLU A 1 191 ? 29.720 23.401 -69.010 1.00 90.00 191 GLU A CA 1
ATOM 1491 C C . GLU A 1 191 ? 30.067 24.829 -68.577 1.00 90.00 191 GLU A C 1
ATOM 1493 O O . GLU A 1 191 ? 29.217 25.713 -68.685 1.00 90.00 191 GLU A O 1
ATOM 1498 N N . ALA A 1 192 ? 31.311 25.078 -68.164 1.00 86.56 192 ALA A N 1
ATOM 1499 C CA . ALA A 1 192 ? 31.804 26.412 -67.842 1.00 86.56 192 ALA A CA 1
ATOM 1500 C C . ALA A 1 192 ? 31.784 27.332 -69.075 1.00 86.56 192 ALA A C 1
ATOM 1502 O O . ALA A 1 192 ? 31.266 28.444 -69.002 1.00 86.56 192 ALA A O 1
ATOM 1503 N N . VAL A 1 193 ? 32.255 26.861 -70.235 1.00 82.94 193 VAL A N 1
ATOM 1504 C CA . VAL A 1 193 ? 32.191 27.608 -71.507 1.00 82.94 193 VAL A CA 1
ATOM 1505 C C . VAL A 1 193 ? 30.741 27.857 -71.938 1.00 82.94 193 VAL A C 1
ATOM 1507 O O . VAL A 1 193 ? 30.418 28.948 -72.407 1.00 82.94 193 VAL A O 1
ATOM 1510 N N . ARG A 1 194 ? 29.841 26.888 -71.728 1.00 80.50 194 ARG A N 1
ATOM 1511 C CA . ARG A 1 194 ? 28.399 27.048 -71.966 1.00 80.50 194 ARG A CA 1
ATOM 1512 C C . ARG A 1 194 ? 27.781 28.101 -71.038 1.00 80.50 194 ARG A C 1
ATOM 1514 O O . ARG A 1 194 ? 26.967 28.896 -71.496 1.00 80.50 194 ARG A O 1
ATOM 1521 N N . GLY A 1 195 ? 28.166 28.115 -69.760 1.00 79.19 195 GLY A N 1
ATOM 1522 C CA . GLY A 1 195 ? 27.692 29.070 -68.752 1.00 79.19 195 GLY A CA 1
ATOM 1523 C C . GLY A 1 195 ? 28.247 30.486 -68.923 1.00 79.19 195 GLY A C 1
ATOM 1524 O O . GLY A 1 195 ? 27.564 31.448 -68.589 1.00 79.19 195 GLY A O 1
ATOM 1525 N N . LEU A 1 196 ? 29.441 30.630 -69.505 1.00 74.44 196 LEU A N 1
ATOM 1526 C CA . LEU A 1 196 ? 30.035 31.928 -69.842 1.00 74.44 196 LEU A CA 1
ATOM 1527 C C . LEU A 1 196 ? 29.286 32.671 -70.954 1.00 74.44 196 LEU A C 1
ATOM 1529 O O . LEU A 1 196 ? 29.527 33.863 -71.129 1.00 74.44 196 LEU A O 1
ATOM 1533 N N . GLN A 1 197 ? 28.412 31.975 -71.693 1.00 65.50 197 GLN A N 1
ATOM 1534 C CA . GLN A 1 197 ? 27.523 32.522 -72.720 1.00 65.50 197 GLN A CA 1
ATOM 1535 C C . GLN A 1 197 ? 28.171 33.687 -73.500 1.00 65.50 197 GLN A C 1
ATOM 1537 O O . GLN A 1 197 ? 27.684 34.821 -73.446 1.00 65.50 197 GLN A O 1
ATOM 1542 N N . PRO A 1 198 ? 29.321 33.458 -74.165 1.00 63.59 198 PRO A N 1
ATOM 1543 C CA . PRO A 1 198 ? 30.109 34.551 -74.708 1.00 63.59 198 PRO A CA 1
ATOM 1544 C C . PRO A 1 198 ? 29.290 35.298 -75.765 1.00 63.59 198 PRO A C 1
ATOM 1546 O O . PRO A 1 198 ? 28.962 34.751 -76.819 1.00 63.59 198 PRO A O 1
ATOM 1549 N N . LYS A 1 199 ? 28.966 36.570 -75.493 1.00 58.22 199 LYS A N 1
ATOM 1550 C CA . LYS A 1 199 ? 28.466 37.502 -76.510 1.00 58.22 199 LYS A CA 1
ATOM 1551 C C . LYS A 1 199 ? 29.621 37.793 -77.461 1.00 58.22 199 LYS A C 1
ATOM 1553 O O . LYS A 1 199 ? 30.404 38.716 -77.251 1.00 58.22 199 LYS A O 1
ATOM 1558 N N . ILE A 1 200 ? 29.759 36.959 -78.486 1.00 62.00 200 ILE A N 1
ATOM 1559 C CA . ILE A 1 200 ? 30.702 37.192 -79.573 1.00 62.00 200 ILE A CA 1
ATOM 1560 C C . ILE A 1 200 ? 30.163 38.386 -80.366 1.00 62.00 200 ILE A C 1
ATOM 1562 O O . ILE A 1 200 ? 29.287 38.242 -81.215 1.00 62.00 200 ILE A O 1
ATOM 1566 N N . SER A 1 201 ? 30.661 39.583 -80.062 1.00 56.81 201 SER A N 1
ATOM 1567 C CA . SER A 1 201 ? 30.469 40.755 -80.913 1.00 56.81 201 SER A CA 1
ATOM 1568 C C . SER A 1 201 ? 31.317 40.564 -82.162 1.00 56.81 201 SER A C 1
ATOM 1570 O O . SER A 1 201 ? 32.516 40.841 -82.172 1.00 56.81 201 SER A O 1
ATOM 1572 N N . ILE A 1 202 ? 30.691 40.033 -83.206 1.00 57.62 202 ILE A N 1
ATOM 1573 C CA . ILE A 1 202 ? 31.296 39.870 -84.522 1.00 57.62 202 ILE A CA 1
ATOM 1574 C C . ILE A 1 202 ? 31.515 41.282 -85.083 1.00 57.62 202 ILE A C 1
ATOM 1576 O O . ILE A 1 202 ? 30.575 41.934 -85.533 1.00 57.62 202 ILE A O 1
ATOM 1580 N N . TRP A 1 203 ? 32.744 41.797 -85.015 1.00 52.84 203 TRP A N 1
ATOM 1581 C CA . TRP A 1 203 ? 33.127 42.984 -85.777 1.00 52.84 203 TRP A CA 1
ATOM 1582 C C . TRP A 1 203 ? 33.334 42.559 -87.225 1.00 52.84 203 TRP A C 1
ATOM 1584 O O . TRP A 1 203 ? 34.428 42.177 -87.637 1.00 52.84 203 TRP A O 1
ATOM 1594 N N . THR A 1 204 ? 32.265 42.604 -88.010 1.00 52.91 204 THR A N 1
ATOM 1595 C CA . THR A 1 204 ? 32.371 42.508 -89.461 1.00 52.91 204 THR A CA 1
ATOM 1596 C C . THR A 1 204 ? 33.011 43.806 -89.954 1.00 52.91 204 THR A C 1
ATOM 1598 O O . THR A 1 204 ? 32.340 44.827 -90.092 1.00 52.91 204 THR A O 1
ATOM 1601 N N . ASN A 1 205 ? 34.325 43.803 -90.193 1.00 56.12 205 ASN A N 1
ATOM 1602 C CA . ASN A 1 205 ? 34.977 44.855 -90.971 1.00 56.12 205 ASN A CA 1
ATOM 1603 C C . ASN A 1 205 ? 34.571 44.659 -92.441 1.00 56.12 205 ASN A C 1
ATOM 1605 O O . ASN A 1 205 ? 35.274 44.011 -93.214 1.00 56.12 205 ASN A O 1
ATOM 1609 N N . GLY A 1 206 ? 33.367 45.115 -92.788 1.00 46.19 206 GLY A N 1
ATOM 1610 C CA . GLY A 1 206 ? 32.859 45.096 -94.155 1.00 46.19 206 GLY A CA 1
ATOM 1611 C C . GLY A 1 206 ? 33.613 46.111 -95.007 1.00 46.19 206 GLY A C 1
ATOM 1612 O O . GLY A 1 206 ? 33.499 47.314 -94.782 1.00 46.19 206 GLY A O 1
ATOM 1613 N N . GLY A 1 207 ? 34.397 45.613 -95.963 1.00 46.41 207 GLY A N 1
ATOM 1614 C CA . GLY A 1 207 ? 34.955 46.397 -97.061 1.00 46.41 207 GLY A CA 1
ATOM 1615 C C . GLY A 1 207 ? 33.944 46.663 -98.187 1.00 46.41 207 GLY A C 1
ATOM 1616 O O . GLY A 1 207 ? 32.941 45.961 -98.303 1.00 46.41 207 GLY A O 1
ATOM 1617 N N . GLY A 1 208 ? 34.282 47.660 -99.020 1.00 38.91 208 GLY A N 1
ATOM 1618 C CA . GLY A 1 208 ? 33.593 48.100 -100.251 1.00 38.91 208 GLY A CA 1
ATOM 1619 C C . GLY A 1 208 ? 32.945 49.487 -100.086 1.00 38.91 208 GLY A C 1
ATOM 1620 O O . GLY A 1 208 ? 32.235 49.702 -99.116 1.00 38.91 208 GLY A O 1
ATOM 1621 N N . GLU A 1 209 ? 33.122 50.511 -100.926 1.00 39.75 209 GLU A N 1
ATOM 1622 C CA . GLU A 1 209 ? 33.782 50.664 -102.225 1.00 39.75 209 GLU A CA 1
ATOM 1623 C C . GLU A 1 209 ? 33.944 52.182 -102.518 1.00 39.75 209 GLU A C 1
ATOM 1625 O O . GLU A 1 209 ? 33.493 53.020 -101.737 1.00 39.75 209 GLU A O 1
ATOM 1630 N N . GLY A 1 210 ? 34.648 52.548 -103.592 1.00 39.88 210 GLY A N 1
ATOM 1631 C CA . GLY A 1 210 ? 35.216 53.883 -103.830 1.00 39.88 210 GLY A CA 1
ATOM 1632 C C . GLY A 1 210 ? 34.248 55.066 -104.014 1.00 39.88 210 GLY A C 1
ATOM 1633 O O . GLY A 1 210 ? 33.145 54.915 -104.523 1.00 39.88 210 GLY A O 1
ATOM 1634 N N . SER A 1 211 ? 34.725 56.279 -103.695 1.00 34.84 211 SER A N 1
ATOM 1635 C CA . SER A 1 211 ? 34.803 57.413 -104.641 1.00 34.84 211 SER A CA 1
ATOM 1636 C C . SER A 1 211 ? 35.315 58.698 -103.962 1.00 34.84 211 SER A C 1
ATOM 1638 O O . SER A 1 211 ? 34.649 59.284 -103.119 1.00 34.84 211 SER A O 1
ATOM 1640 N N . ASN A 1 212 ? 36.523 59.097 -104.371 1.00 35.56 212 ASN A N 1
ATOM 1641 C CA . ASN A 1 212 ? 37.012 60.449 -104.675 1.00 35.56 212 ASN A CA 1
ATOM 1642 C C . 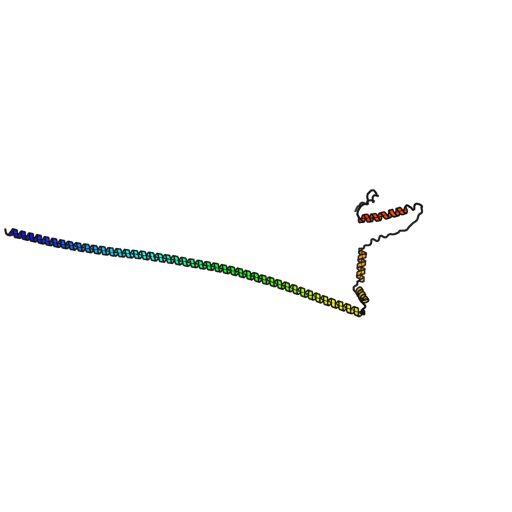ASN A 1 212 ? 36.506 61.678 -103.876 1.00 35.56 212 ASN A C 1
ATOM 1644 O O . ASN A 1 212 ? 35.335 62.036 -103.954 1.00 35.56 212 ASN A O 1
ATOM 1648 N N . GLY A 1 213 ? 37.441 62.447 -103.298 1.00 34.31 213 GLY A N 1
ATOM 1649 C CA . GLY A 1 213 ? 37.232 63.887 -103.070 1.00 34.31 213 GLY A CA 1
ATOM 1650 C C . GLY A 1 213 ? 37.758 64.460 -101.753 1.00 34.31 213 GLY A C 1
ATOM 1651 O O . GLY A 1 213 ? 37.035 64.530 -100.774 1.00 34.31 213 GLY A O 1
ATOM 1652 N N . SER A 1 214 ? 39.020 64.895 -101.783 1.00 37.00 214 SER A N 1
ATOM 1653 C CA . SER A 1 214 ? 39.605 66.089 -101.145 1.00 37.00 214 SER A CA 1
ATOM 1654 C C . SER A 1 214 ? 38.950 66.725 -99.894 1.00 37.00 214 SER A C 1
ATOM 1656 O O . SER A 1 214 ? 37.812 67.184 -99.931 1.00 37.00 214 SER A O 1
ATOM 1658 N N . SER A 1 215 ? 39.806 66.943 -98.883 1.00 38.66 215 SER A N 1
ATOM 1659 C CA . SER A 1 215 ? 39.802 68.007 -97.849 1.00 38.66 215 SER A CA 1
ATOM 1660 C C . SER A 1 215 ? 39.573 67.593 -96.376 1.00 38.66 215 SER A C 1
ATOM 1662 O O . SER A 1 215 ? 38.638 66.886 -96.022 1.00 38.66 215 SER A O 1
ATOM 1664 N N . ASN A 1 216 ? 40.470 68.099 -95.514 1.00 40.69 216 ASN A N 1
ATOM 1665 C CA . ASN A 1 216 ? 40.484 68.113 -94.039 1.00 40.69 216 ASN A CA 1
ATOM 1666 C C . ASN A 1 216 ? 40.824 66.835 -93.236 1.00 40.69 216 ASN A C 1
ATOM 1668 O O . ASN A 1 216 ? 39.996 66.243 -92.545 1.00 40.69 216 ASN A O 1
ATOM 1672 N N . GLY A 1 217 ? 42.128 66.538 -93.158 1.00 51.12 217 GLY A N 1
ATOM 1673 C CA . GLY A 1 217 ? 42.737 65.578 -92.222 1.00 51.12 217 GLY A CA 1
ATOM 1674 C C . GLY A 1 217 ? 42.663 65.929 -90.723 1.00 51.12 217 GLY A C 1
ATOM 1675 O O . GLY A 1 217 ? 42.989 65.077 -89.909 1.00 51.12 217 GLY A O 1
ATOM 1676 N N . ALA A 1 218 ? 42.174 67.109 -90.326 1.00 52.12 218 ALA A N 1
ATOM 1677 C CA . ALA A 1 218 ? 42.028 67.488 -88.911 1.00 52.12 218 ALA A CA 1
ATOM 1678 C C . ALA A 1 218 ? 40.679 67.068 -88.283 1.00 52.12 218 ALA A C 1
ATOM 1680 O O . ALA A 1 218 ? 40.536 67.044 -87.064 1.00 52.12 218 ALA A O 1
ATOM 1681 N N . MET A 1 219 ? 39.679 66.691 -89.091 1.00 51.19 219 MET A N 1
ATOM 1682 C CA . MET A 1 219 ? 38.361 66.271 -88.585 1.00 51.19 219 MET A CA 1
ATOM 1683 C C . MET A 1 219 ? 38.279 64.757 -88.320 1.00 51.19 219 MET A C 1
ATOM 1685 O O . MET A 1 219 ? 37.362 64.288 -87.648 1.00 51.19 219 MET A O 1
ATOM 1689 N N . LYS A 1 220 ? 39.255 63.983 -88.816 1.00 54.41 220 LYS A N 1
ATOM 1690 C CA . LYS A 1 220 ? 39.298 62.515 -88.711 1.00 54.41 220 LYS A CA 1
ATOM 1691 C C . LYS A 1 220 ? 39.782 62.032 -87.337 1.00 54.41 220 LYS A C 1
ATOM 1693 O O . LYS A 1 220 ? 39.299 61.012 -86.855 1.00 54.41 220 LYS A O 1
ATOM 1698 N N . GLU A 1 221 ? 40.653 62.794 -86.675 1.00 54.22 221 GLU A N 1
ATOM 1699 C CA . GLU A 1 221 ? 41.106 62.521 -85.301 1.00 54.22 221 GLU A CA 1
ATOM 1700 C C . GLU A 1 221 ? 40.050 62.932 -84.264 1.00 54.22 221 GLU A C 1
ATOM 1702 O O . GLU A 1 221 ? 39.759 62.170 -83.342 1.00 54.22 221 GLU A O 1
ATOM 1707 N N . VAL A 1 222 ? 39.356 64.056 -84.482 1.00 51.62 222 VAL A N 1
ATOM 1708 C CA . VAL A 1 222 ? 38.216 64.471 -83.643 1.00 51.62 222 VAL A CA 1
ATOM 1709 C C . VAL A 1 222 ? 37.023 63.522 -83.819 1.00 51.62 222 VAL A C 1
ATOM 1711 O O . VAL A 1 222 ? 36.375 63.175 -82.836 1.00 51.62 222 VAL A O 1
ATOM 1714 N N . ALA A 1 223 ? 36.775 63.003 -85.028 1.00 52.97 223 ALA A N 1
ATOM 1715 C CA . ALA A 1 223 ? 35.772 61.958 -85.263 1.00 52.97 223 ALA A CA 1
ATOM 1716 C C . ALA A 1 223 ? 36.152 60.598 -84.643 1.00 52.97 223 ALA A C 1
ATOM 1718 O O . ALA A 1 223 ? 35.263 59.816 -84.309 1.00 52.97 223 ALA A O 1
ATOM 1719 N N . GLY A 1 224 ? 37.448 60.319 -84.462 1.00 55.97 224 GLY A N 1
ATOM 1720 C CA . GLY A 1 224 ? 37.948 59.159 -83.719 1.00 55.97 224 GLY A CA 1
ATOM 1721 C C . GLY A 1 224 ? 37.623 59.253 -82.228 1.00 55.97 224 GLY A C 1
ATOM 1722 O O . GLY A 1 224 ? 37.037 58.327 -81.674 1.00 55.97 224 GLY A O 1
ATOM 1723 N N . VAL A 1 225 ? 37.877 60.409 -81.605 1.00 56.41 225 VAL A N 1
ATOM 1724 C CA . VAL A 1 225 ? 37.512 60.679 -80.200 1.00 56.41 225 VAL A CA 1
ATOM 1725 C C . VAL A 1 225 ? 35.985 60.725 -80.019 1.00 56.41 225 VAL A C 1
ATOM 1727 O O . VAL A 1 225 ? 35.453 60.136 -79.080 1.00 56.41 225 VAL A O 1
ATOM 1730 N N . TYR A 1 226 ? 35.250 61.313 -80.970 1.00 52.38 226 TYR A N 1
ATOM 1731 C CA . TYR A 1 226 ? 33.779 61.348 -80.966 1.00 52.38 226 TYR A CA 1
ATOM 1732 C C . TYR A 1 226 ? 33.128 59.972 -81.191 1.00 52.38 226 TYR A C 1
ATOM 1734 O O . TYR A 1 226 ? 32.009 59.745 -80.743 1.00 52.38 226 TYR A O 1
ATOM 1742 N N . LYS A 1 227 ? 33.830 59.018 -81.820 1.00 55.28 227 LYS A N 1
ATOM 1743 C CA . LYS A 1 227 ? 33.410 57.605 -81.930 1.00 55.28 227 LYS A CA 1
ATOM 1744 C C . LYS A 1 227 ? 33.840 56.734 -80.744 1.00 55.28 227 LYS A C 1
ATOM 1746 O O . LYS A 1 227 ? 33.273 55.659 -80.564 1.00 55.28 227 LYS A O 1
ATOM 1751 N N . MET A 1 228 ? 34.785 57.194 -79.925 1.00 56.28 228 MET A N 1
ATOM 1752 C CA . MET A 1 228 ? 35.198 56.547 -78.668 1.00 56.28 228 MET A CA 1
ATOM 1753 C C . MET A 1 228 ? 34.351 56.968 -77.458 1.00 56.28 228 MET A C 1
ATOM 1755 O O . MET A 1 228 ? 34.314 56.261 -76.453 1.00 56.28 228 MET A O 1
ATOM 1759 N N . LEU A 1 229 ? 33.643 58.094 -77.560 1.00 54.69 229 LEU A N 1
ATOM 1760 C CA . LEU A 1 229 ? 32.751 58.604 -76.517 1.00 54.69 229 LEU A CA 1
ATOM 1761 C C . LEU A 1 229 ? 31.493 57.725 -76.289 1.00 54.69 229 LEU A C 1
ATOM 1763 O O . LEU A 1 229 ? 31.193 57.432 -75.132 1.00 54.69 229 LEU A O 1
ATOM 1767 N N . PRO A 1 230 ? 30.776 57.210 -77.312 1.00 57.19 230 PRO A N 1
ATOM 1768 C CA . PRO A 1 230 ? 29.561 56.419 -77.094 1.00 57.19 230 PRO A CA 1
ATOM 1769 C C . PRO A 1 230 ? 29.770 55.114 -76.298 1.00 57.19 230 PRO A C 1
ATOM 1771 O O . PRO A 1 230 ? 28.925 54.809 -75.456 1.00 57.19 230 PRO A O 1
ATOM 1774 N N . PRO A 1 231 ? 30.859 54.341 -76.495 1.00 58.19 231 PRO A N 1
ATOM 1775 C CA . PRO A 1 231 ? 31.116 53.145 -75.692 1.00 58.19 231 PRO A CA 1
ATOM 1776 C C . PRO A 1 231 ? 31.396 53.436 -74.212 1.00 58.19 231 PRO A C 1
ATOM 1778 O O . PRO A 1 231 ? 30.856 52.730 -73.367 1.00 58.19 231 PRO A O 1
ATOM 1781 N N . LEU A 1 232 ? 32.156 54.490 -73.881 1.00 58.41 232 LEU A N 1
ATOM 1782 C CA . LEU A 1 232 ? 32.437 54.857 -72.483 1.00 58.41 232 LEU A CA 1
ATOM 1783 C C . LEU A 1 232 ? 31.178 55.343 -71.749 1.00 58.41 232 LEU A C 1
ATOM 1785 O O . LEU A 1 232 ? 30.973 55.020 -70.580 1.00 58.41 232 LEU A O 1
ATOM 1789 N N . PHE A 1 233 ? 30.289 56.067 -72.435 1.00 55.25 233 PHE A N 1
ATOM 1790 C CA . PHE A 1 233 ? 29.022 56.490 -71.837 1.00 55.25 233 PHE A CA 1
ATOM 1791 C C . PHE A 1 233 ? 28.012 55.350 -71.701 1.00 55.25 233 PHE A C 1
ATOM 1793 O O . PHE A 1 233 ? 27.262 55.348 -70.730 1.00 55.25 233 PHE A O 1
ATOM 1800 N N . LYS A 1 234 ? 28.014 54.354 -72.601 1.00 56.12 234 LYS A N 1
ATOM 1801 C CA . LYS A 1 234 ? 27.199 53.139 -72.426 1.00 56.12 234 LYS A CA 1
ATOM 1802 C C . LYS A 1 234 ? 27.672 52.301 -71.244 1.00 56.12 234 LYS A C 1
ATOM 1804 O O . LYS A 1 234 ? 26.831 51.872 -70.467 1.00 56.12 234 LYS A O 1
ATOM 1809 N N . THR A 1 235 ? 28.981 52.136 -71.050 1.00 61.78 235 THR A N 1
ATOM 1810 C CA . THR A 1 235 ? 29.501 51.389 -69.893 1.00 61.78 235 THR A CA 1
ATOM 1811 C C . THR A 1 235 ? 29.227 52.109 -68.575 1.00 61.78 235 THR A C 1
ATOM 1813 O O . THR A 1 235 ? 28.838 51.469 -67.606 1.00 61.78 235 THR A O 1
ATOM 1816 N N . VAL A 1 236 ? 29.353 53.441 -68.536 1.00 60.31 236 VAL A N 1
ATOM 1817 C CA . VAL A 1 236 ? 29.018 54.224 -67.333 1.00 60.31 236 VAL A CA 1
ATOM 1818 C C . VAL A 1 236 ? 27.508 54.219 -67.078 1.00 60.31 236 VAL A C 1
ATOM 1820 O O . VAL A 1 236 ? 27.096 54.055 -65.932 1.00 60.31 236 VAL A O 1
ATOM 1823 N N . HIS A 1 237 ? 26.673 54.322 -68.115 1.00 58.38 237 HIS A N 1
ATOM 1824 C CA . HIS A 1 237 ? 25.216 54.238 -67.984 1.00 58.38 237 HIS A CA 1
ATOM 1825 C C . HIS A 1 237 ? 24.743 52.845 -67.529 1.00 58.38 237 HIS A C 1
ATOM 1827 O O . HIS A 1 237 ? 23.935 52.763 -66.609 1.00 58.38 237 HIS A O 1
ATOM 1833 N N . GLU A 1 238 ? 25.284 51.755 -68.086 1.00 59.56 238 GLU A N 1
ATOM 1834 C CA . GLU A 1 238 ? 24.967 50.379 -67.660 1.00 59.56 238 GLU A CA 1
ATOM 1835 C C . GLU A 1 238 ? 25.457 50.067 -66.233 1.00 59.56 238 GLU A C 1
ATOM 1837 O O . GLU A 1 238 ? 24.823 49.276 -65.540 1.00 59.56 238 GLU A O 1
ATOM 1842 N N . GLN A 1 239 ? 26.545 50.693 -65.764 1.00 56.16 239 GLN A N 1
ATOM 1843 C CA . GLN A 1 239 ? 27.092 50.465 -64.416 1.00 56.16 239 GLN A CA 1
ATOM 1844 C C . GLN A 1 239 ? 26.523 51.388 -63.327 1.00 56.16 239 GLN A C 1
ATOM 1846 O O . GLN A 1 239 ? 26.561 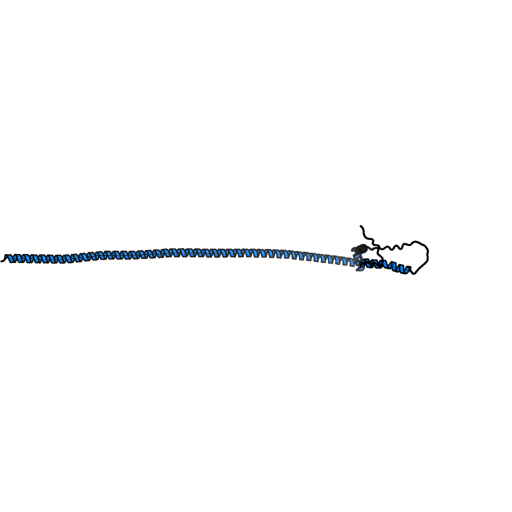51.020 -62.156 1.00 56.16 239 GLN A O 1
ATOM 1851 N N . THR A 1 240 ? 26.015 52.578 -63.671 1.00 60.50 240 THR A N 1
ATOM 1852 C CA . THR A 1 240 ? 25.579 53.582 -62.674 1.00 60.50 240 THR A CA 1
ATOM 1853 C C . THR A 1 240 ? 24.131 54.049 -62.827 1.00 60.50 240 THR A C 1
ATOM 1855 O O . THR A 1 240 ? 23.614 54.711 -61.930 1.00 60.50 240 THR A O 1
ATOM 1858 N N . GLY A 1 241 ? 23.448 53.717 -63.929 1.00 61.12 241 GLY A N 1
ATOM 1859 C CA . GLY A 1 241 ? 22.026 54.014 -64.141 1.00 61.12 241 GLY A CA 1
ATOM 1860 C C . GLY A 1 241 ? 21.660 55.499 -64.288 1.00 61.12 241 GLY A C 1
ATOM 1861 O O . GLY A 1 241 ? 20.479 55.818 -64.406 1.00 61.12 241 GLY A O 1
ATOM 1862 N N . MET A 1 242 ? 22.624 56.427 -64.291 1.00 61.16 242 MET A N 1
ATOM 1863 C CA . MET A 1 242 ? 22.348 57.864 -64.420 1.00 61.16 242 MET A CA 1
ATOM 1864 C C . MET A 1 242 ? 22.301 58.321 -65.887 1.00 61.16 242 MET A C 1
ATOM 1866 O O . MET A 1 242 ? 23.097 57.892 -66.725 1.00 61.16 242 MET A O 1
ATOM 1870 N N . LEU A 1 243 ? 21.349 59.207 -66.198 1.00 57.66 243 LEU A N 1
ATOM 1871 C CA . LEU A 1 243 ? 21.198 59.861 -67.503 1.00 57.66 243 LEU A CA 1
ATOM 1872 C C . LEU A 1 243 ? 22.060 61.137 -67.557 1.00 57.66 243 LEU A C 1
ATOM 1874 O O . LEU A 1 243 ? 22.057 61.903 -66.589 1.00 57.66 243 LEU A O 1
ATOM 1878 N N . PRO A 1 244 ? 22.784 61.406 -68.658 1.00 59.97 244 PRO A N 1
ATOM 1879 C CA . PRO A 1 244 ? 23.577 62.625 -68.785 1.00 59.97 244 PRO A CA 1
ATOM 1880 C C . PRO A 1 244 ? 22.689 63.886 -68.909 1.00 59.97 244 PRO A C 1
ATOM 1882 O O . PRO A 1 244 ? 21.569 63.808 -69.420 1.00 59.97 244 PRO A O 1
ATOM 1885 N N . PRO A 1 245 ? 23.164 65.058 -68.439 1.00 58.19 245 PRO A N 1
ATOM 1886 C CA . PRO A 1 245 ? 22.370 66.286 -68.344 1.00 58.19 245 PRO A CA 1
ATOM 1887 C C . PRO A 1 245 ? 21.902 66.855 -69.700 1.00 58.19 245 PRO A C 1
ATOM 1889 O O . PRO A 1 245 ? 22.595 66.795 -70.714 1.00 58.19 245 PRO A O 1
ATOM 1892 N N . ALA A 1 246 ? 20.718 67.477 -69.685 1.00 55.31 246 ALA A N 1
ATOM 1893 C CA . ALA A 1 246 ? 19.857 67.740 -70.847 1.00 55.31 246 ALA A CA 1
ATOM 1894 C C . ALA A 1 246 ? 20.351 68.752 -71.910 1.00 55.31 246 ALA A C 1
ATOM 1896 O O . ALA A 1 246 ? 19.707 68.890 -72.947 1.00 55.31 246 ALA A O 1
ATOM 1897 N N . TRP A 1 247 ? 21.468 69.459 -71.709 1.00 59.25 247 TRP A N 1
ATOM 1898 C CA . TRP A 1 247 ? 22.017 70.393 -72.712 1.00 59.25 247 TRP A CA 1
ATOM 1899 C C . TRP A 1 247 ? 23.005 69.731 -73.689 1.00 59.25 247 TRP A C 1
ATOM 1901 O O . TRP A 1 247 ? 23.485 70.377 -74.618 1.00 59.25 247 TRP A O 1
ATOM 1911 N N . MET A 1 248 ? 23.272 68.432 -73.524 1.00 56.94 248 MET A N 1
ATOM 1912 C CA . MET A 1 248 ? 24.144 67.638 -74.388 1.00 56.94 248 MET A CA 1
ATOM 1913 C C . MET A 1 248 ? 23.332 66.626 -75.201 1.00 56.94 248 MET A C 1
ATOM 1915 O O . MET A 1 248 ? 23.542 65.429 -75.082 1.00 56.94 248 MET A O 1
ATOM 1919 N N . GLY A 1 249 ? 22.395 67.128 -76.012 1.00 49.31 249 GLY A N 1
ATOM 1920 C CA . GLY A 1 249 ? 21.658 66.344 -77.007 1.00 49.31 249 GLY A CA 1
ATOM 1921 C C . GLY A 1 249 ? 20.743 65.273 -76.407 1.00 49.31 24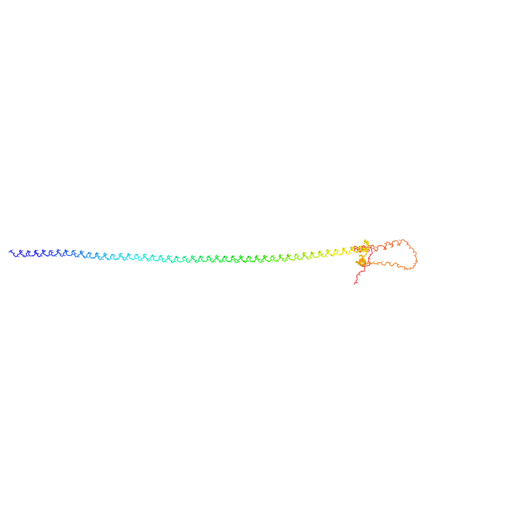9 GLY A C 1
ATOM 1922 O O . GLY A 1 249 ? 21.176 64.299 -75.802 1.00 49.31 249 GLY A O 1
ATOM 1923 N N . THR A 1 250 ? 19.441 65.414 -76.620 1.00 49.59 250 THR A N 1
ATOM 1924 C CA . THR A 1 250 ? 18.476 64.380 -76.249 1.00 49.59 250 THR A CA 1
ATOM 1925 C C . THR A 1 250 ? 18.837 63.065 -76.937 1.00 49.59 250 THR A C 1
ATOM 1927 O O . THR A 1 250 ? 18.879 63.003 -78.169 1.00 49.59 250 THR A O 1
ATOM 1930 N N . LEU A 1 251 ? 19.052 62.004 -76.154 1.00 51.91 251 LEU A N 1
ATOM 1931 C CA . LEU A 1 251 ? 18.942 60.642 -76.668 1.00 51.91 251 LEU A CA 1
ATOM 1932 C C . LEU A 1 251 ? 17.589 60.545 -77.393 1.00 51.91 251 LEU A C 1
ATOM 1934 O O . LEU A 1 251 ? 16.594 61.013 -76.828 1.00 51.91 251 LEU A O 1
ATOM 1938 N N . PRO A 1 252 ? 17.506 59.997 -78.620 1.00 42.44 252 PRO A N 1
ATOM 1939 C CA . PRO A 1 252 ? 16.213 59.714 -79.214 1.00 42.44 252 PRO A CA 1
ATOM 1940 C C . PRO A 1 252 ? 15.471 58.774 -78.265 1.00 42.44 252 PRO A C 1
ATOM 1942 O O . PRO A 1 252 ? 15.834 57.609 -78.097 1.00 42.44 252 PRO A O 1
ATOM 1945 N N . ASN A 1 253 ? 14.465 59.335 -77.597 1.00 38.12 253 ASN A N 1
ATOM 1946 C CA . ASN A 1 253 ? 13.537 58.627 -76.743 1.00 38.12 253 ASN A CA 1
ATOM 1947 C C . ASN A 1 253 ? 12.777 57.641 -77.629 1.00 38.12 253 ASN A C 1
ATOM 1949 O O . ASN A 1 253 ? 11.801 58.004 -78.279 1.00 38.12 253 ASN A O 1
ATOM 1953 N N . SER A 1 254 ? 13.244 56.400 -77.684 1.00 36.34 254 SER A N 1
ATOM 1954 C CA . SER A 1 254 ? 12.380 55.294 -78.074 1.00 36.34 254 SER A CA 1
ATOM 1955 C C . SER A 1 254 ? 11.631 54.882 -76.817 1.00 36.34 254 SER A C 1
ATOM 1957 O O . SER A 1 254 ? 12.025 53.965 -76.101 1.00 36.34 254 SER A O 1
ATOM 1959 N N . GLY A 1 255 ? 10.586 55.650 -76.515 1.00 37.22 255 GLY A N 1
ATOM 1960 C CA . GLY A 1 255 ? 9.565 55.242 -75.572 1.00 37.22 255 GLY A CA 1
ATOM 1961 C C . GLY A 1 255 ? 8.867 53.992 -76.102 1.00 37.22 255 GLY A C 1
ATOM 1962 O O . GLY A 1 255 ? 8.347 53.991 -77.213 1.00 37.22 255 GLY A O 1
ATOM 1963 N N . SER A 1 256 ? 8.933 52.940 -75.290 1.00 43.44 256 SER A N 1
ATOM 1964 C CA . SER A 1 256 ? 7.915 51.916 -75.034 1.00 43.44 256 SER A CA 1
ATOM 1965 C C . SER A 1 256 ? 6.663 51.921 -75.925 1.00 43.44 256 SER A C 1
ATOM 1967 O O . SER A 1 256 ? 5.896 52.882 -75.893 1.00 43.44 256 SER A O 1
ATOM 1969 N N . ASN A 1 257 ? 6.370 50.781 -76.564 1.00 34.91 257 ASN A N 1
ATOM 1970 C CA . ASN A 1 257 ? 5.076 50.111 -76.377 1.00 34.91 257 ASN A CA 1
ATOM 1971 C C . ASN A 1 257 ? 5.059 48.661 -76.900 1.00 34.91 257 ASN A C 1
ATOM 1973 O O . ASN A 1 257 ? 5.481 48.404 -78.027 1.00 34.91 257 ASN A O 1
ATOM 1977 N N . ASN A 1 258 ? 4.450 47.806 -76.063 1.00 37.56 258 ASN A N 1
ATOM 1978 C CA . ASN A 1 258 ? 4.240 46.347 -76.093 1.00 37.56 258 ASN A CA 1
ATOM 1979 C C . ASN A 1 258 ? 5.432 45.438 -75.777 1.00 37.56 258 ASN A C 1
ATOM 1981 O O . ASN A 1 258 ? 6.336 45.289 -76.624 1.00 37.56 258 ASN A O 1
#

Secondary structure (DSSP, 8-state):
--HHHHHHHHHHHHHHHHHHHHHHHHHHHHHHHHHHHHHHHHHHHHHHHHHHHHHHHHHHHHHHHHHHHHHHHHHHHHHHHHHHHHHHHHHHHHHHHHHHHHHHHHHHHHHHHHHHHHHHHHHHHHHHHHHHHHHHHHHHHHHHHHHHHHHHHHHHHHHHHHHTTT-HHHHHHHHHHHTTHHHHHHHHHHHHHHHT--------------------TTHHHHHHHHHHHHHHHHHHHHHH-PPPPTTS----------

Mean predicted aligned error: 19.81 Å